Protein 3S8K (pdb70)

Secondary structure (DSSP, 8-state):
-PPBPB-TTSPBPBTTS-EEEEESS-GGG--EEEEE--SSS---S-EEEEETTS-B--EEEEESS--TT-B-BTT--EEEEESS--SSSS-SB-EEEEETTEEEEEEES----SSSSGGGGGG-BEEEE-SSTT-EEEEE--SS---SSS--EEEEEEE-TT--EEEEEESS---EEEEES--/-PPBPB-TTSPBPBTTS-EEEEESS-GGG--EEEEE--SSS---S-EEEEETTS-B--EEEEESS--TT-B-BTT--EEEEE-S--SSSS-SB-EEEEETTEEEEEEES----S--SGGGGGG-BEEEE-SSTT-EEEEE--SS---SSS--EEEEEEE-TT--EEEEEESS---EEEEE--

Organism: Carica papaya (NCBI:txid3649)

Sequence (365 aa):
APKPIVDIDGKPVLYGVVDYFVVSAIWGAGGGGLTVYGPGNKKKCPLSVVQDPFDNGEPIIFSAIIKNVKDNIVRESSVDLNVKFNITINCNETTAWKVDRFPGVIGWTVTLGGEKGYHGFEESTHSMFKIKKAGLPFSYKFHFCPSYPRTRLIPCNNVDIFFDKYRIIRRLILTNDAKEFVFIKTNRAPKPIVDIDGKPVLYGVDYFVVSAIWGAGGGGLTVYGPGNKKKCPLSVVQDPFDNGEPIIFSAIKNVKDNIVRESVDLNVVKFNITINCNETTAWKVDRFPGVIGWTVTLGGEKGYHGFESTHSMFKIKKAGLPFSSYKFHFCPSYPRTRLIPCNNVDIFFDKYRIRRLILTNDAKEFVFIKTN

Nearest PDB structures (foldseek):
  3s8j-assembly2_B  TM=9.977E-01  e=1.171E-31  Carica papaya
  5yh4-assembly1_A  TM=8.892E-01  e=1.099E-14  Vitis vinifera
  3zc8-assembly1_A  TM=8.535E-01  e=1.040E-13  Murraya koenigii
  6s2z-assembly1_A  TM=8.454E-01  e=5.884E-12  Brassica oleracea var. botrytis
  5xoz-assembly1_A  TM=8.025E-01  e=1.898E-10  Cicer arietinum

Solvent-accessible surface area: 16876 Å² total; per-residue (Å²): 112,69,75,43,0,34,4,15,75,34,90,50,0,57,14,52,40,37,2,45,0,14,10,6,63,145,58,91,23,11,10,0,0,23,25,114,6,20,24,94,112,36,162,57,55,14,0,0,7,5,29,57,178,76,62,17,67,28,0,20,0,18,36,31,138,144,45,200,72,61,31,0,65,42,48,55,8,0,4,2,65,2,72,39,137,36,140,17,165,49,74,23,8,1,40,1,46,138,9,74,87,17,161,27,30,0,0,6,1,21,3,69,124,24,84,164,41,102,106,1,0,17,2,0,0,15,0,60,66,8,14,16,18,31,0,4,45,1,32,0,40,16,86,56,88,52,73,131,111,2,78,51,52,21,0,28,33,79,76,13,180,106,160,36,30,1,0,24,17,42,80,100,28,20,43,1,7,0,26,68,37,124,175,129,66,98,47,0,38,5,28,97,33,132,55,0,55,14,57,31,38,1,43,0,15,10,6,63,149,56,92,23,10,10,0,0,24,26,113,6,18,29,85,107,49,164,49,61,15,0,0,8,6,26,57,178,77,63,16,65,24,0,20,0,20,33,34,152,143,48,196,73,61,30,0,56,35,50,53,7,0,4,2,66,2,74,44,132,29,147,18,164,49,75,24,8,1,53,2,47,140,8,74,77,12,171,25,32,0,0,8,1,22,3,62,117,23,77,123,24,116,124,0,0,24,2,0,0,22,0,60,66,9,14,16,17,30,0,6,44,2,31,0,37,14,90,48,84,55,64,98,110,1,77,52,48,20,0,27,36,85,76,10,146,95,162,39,32,0,0,22,16,44,120,95,28,19,42,0,5,0,48,92,59,88

InterPro domains:
  IPR002160 Proteinase inhibitor I3, Kunitz legume [PF00197] (6-181)
  IPR002160 Proteinase inhibitor I3, Kunitz legume [PR00291] (5-34)
  IPR002160 Proteinase inhibitor I3, Kunitz legume [PR00291] (45-65)
  IPR002160 Proteinase inhibitor I3, Kunitz legume [PS00283] (6-22)
  IPR002160 Proteinase inhibitor I3, Kunitz legume [PTHR33107] (2-181)
  IPR002160 Proteinase inhibitor I3, Kunitz legume [SM00452] (5-183)
  IPR011065 Kunitz inhibitor STI-like superfamily [SSF50386] (3-183)

Structure (mmCIF, N/CA/C/O backbone):
data_3S8K
#
_entry.id   3S8K
#
_cell.length_a   44.262
_cell.length_b   81.992
_cell.length_c   140.891
_cell.angle_alpha   90.00
_cell.angle_beta   90.00
_cell.angle_gamma   90.00
#
_symmetry.space_group_name_H-M   'P 21 21 21'
#
loop_
_entity.id
_entity.type
_entity.pdbx_description
1 polymer 'Latex serine proteinase inhibitor'
2 branched alpha-L-fucopyranose-(1-3)-[2-acetamido-2-deoxy-beta-D-glucopyranose-(1-4)]2-acetamido-2-deoxy-beta-D-glucopyranose
3 non-polymer 'COBALT (II) ION'
4 non-polymer 'AMMONIUM ION'
5 non-polymer GLYCEROL
6 non-polymer 'SULFATE ION'
7 water water
#
loop_
_atom_site.group_PDB
_atom_site.id
_atom_site.type_symbol
_atom_site.label_atom_id
_atom_site.label_alt_id
_atom_site.label_comp_id
_atom_site.label_asym_id
_atom_site.label_entity_id
_atom_site.label_seq_id
_atom_site.pdbx_PDB_ins_code
_atom_site.Cartn_x
_atom_site.Cartn_y
_atom_site.Cartn_z
_atom_site.occupancy
_atom_site.B_iso_or_equiv
_atom_site.auth_seq_id
_atom_site.auth_comp_id
_atom_site.auth_asym_id
_atom_site.auth_atom_id
_atom_site.pdbx_PDB_model_num
ATOM 1 N N . ALA A 1 2 ? 39.786 35.425 12.270 1.00 52.04 2 ALA A N 1
ATOM 2 C CA . ALA A 1 2 ? 38.372 35.768 12.347 1.00 53.19 2 ALA A CA 1
ATOM 3 C C . ALA A 1 2 ? 38.107 36.517 13.647 1.00 47.96 2 ALA A C 1
ATOM 4 O O . ALA A 1 2 ? 38.873 36.409 14.602 1.00 42.89 2 ALA A O 1
ATOM 5 N N . PRO A 1 3 ? 37.035 37.313 13.676 1.00 50.23 3 PRO A N 1
ATOM 6 C CA . PRO A 1 3 ? 36.699 37.941 14.959 1.00 39.92 3 PRO A CA 1
ATOM 7 C C . PRO A 1 3 ? 36.402 36.870 16.006 1.00 35.98 3 PRO A C 1
ATOM 8 O O . PRO A 1 3 ? 36.070 35.738 15.648 1.00 36.63 3 PRO A O 1
ATOM 12 N N . LYS A 1 4 ? 36.521 37.221 17.279 1.00 33.94 4 LYS A N 1
ATOM 13 C CA . LYS A 1 4 ? 36.308 36.270 18.364 1.00 35.40 4 LYS A CA 1
ATOM 14 C C . LYS A 1 4 ? 34.822 36.041 18.555 1.00 29.33 4 LYS A C 1
ATOM 15 O O . LYS A 1 4 ? 34.033 36.956 18.365 1.00 29.07 4 LYS A O 1
ATOM 18 N N . PRO A 1 5 ? 34.439 34.824 18.952 1.00 30.80 5 PRO A N 1
ATOM 19 C CA . PRO A 1 5 ? 33.053 34.629 19.372 1.00 28.58 5 PRO A CA 1
ATOM 20 C C . PRO A 1 5 ? 32.675 35.517 20.555 1.00 25.67 5 PRO A C 1
ATOM 21 O O . PRO A 1 5 ? 33.495 35.781 21.465 1.00 26.60 5 PRO A O 1
ATOM 25 N N . ILE A 1 6 ? 31.428 35.976 20.536 1.00 24.48 6 ILE A N 1
ATOM 26 C CA . ILE A 1 6 ? 30.784 36.481 21.740 1.00 24.72 6 ILE A CA 1
ATOM 27 C C . ILE A 1 6 ? 30.554 35.258 22.624 1.00 26.21 6 ILE A C 1
ATOM 28 O O . ILE A 1 6 ? 30.139 34.210 22.116 1.00 27.49 6 ILE A O 1
ATOM 33 N N . VAL A 1 7 ? 30.852 35.358 23.918 1.00 24.43 7 VAL A N 1
ATOM 34 C CA . VAL A 1 7 ? 30.523 34.256 24.820 1.00 23.66 7 VAL A CA 1
ATOM 35 C C . VAL A 1 7 ? 29.464 34.642 25.828 1.00 24.42 7 VAL A C 1
ATOM 36 O O . VAL A 1 7 ? 29.302 35.822 26.170 1.00 25.16 7 VAL A O 1
ATOM 40 N N . ASP A 1 8 ? 28.742 33.638 26.307 1.00 23.14 8 ASP A N 1
ATOM 41 C CA . ASP A 1 8 ? 27.738 33.870 27.328 1.00 23.07 8 ASP A CA 1
ATOM 42 C C . ASP A 1 8 ? 28.389 33.821 28.718 1.00 24.52 8 ASP A C 1
ATOM 43 O O . ASP A 1 8 ? 29.627 33.753 28.840 1.00 25.88 8 ASP A O 1
ATOM 48 N N . ILE A 1 9 ? 27.567 33.889 29.747 1.00 24.23 9 ILE A N 1
ATOM 49 C CA . ILE A 1 9 ? 28.069 34.081 31.100 1.00 23.07 9 ILE A CA 1
ATOM 50 C C . ILE A 1 9 ? 28.821 32.831 31.566 1.00 28.47 9 ILE A C 1
ATOM 51 O O . ILE A 1 9 ? 29.675 32.908 32.450 1.00 30.05 9 ILE A O 1
ATOM 56 N N . ASP A 1 10 ? 28.514 31.691 30.958 1.00 25.46 10 ASP A N 1
ATOM 57 C CA . ASP A 1 10 ? 29.253 30.439 31.195 1.00 34.33 10 ASP A CA 1
ATOM 58 C C . ASP A 1 10 ? 30.460 30.216 30.273 1.00 32.36 10 ASP A C 1
ATOM 59 O O . ASP A 1 10 ? 31.068 29.149 30.302 1.00 34.29 10 ASP A O 1
ATOM 64 N N . GLY A 1 11 ? 30.811 31.212 29.467 1.00 26.25 11 GLY A N 1
ATOM 65 C CA . GLY A 1 11 ? 31.971 31.130 28.586 1.00 27.68 11 GLY A CA 1
ATOM 66 C C . GLY A 1 11 ? 31.798 30.324 27.307 1.00 28.90 11 GLY A C 1
ATOM 67 O O . GLY A 1 11 ? 32.783 30.077 26.596 1.00 31.28 11 GLY A O 1
ATOM 68 N N . LYS A 1 12 ? 30.557 29.946 26.988 1.00 27.74 12 LYS A N 1
ATOM 69 C CA . LYS A 1 12 ? 30.244 29.255 25.731 1.00 28.54 12 LYS A CA 1
ATOM 70 C C . LYS A 1 12 ? 29.866 30.255 24.640 1.00 29.34 12 LYS A C 1
ATOM 71 O O . LYS A 1 12 ? 29.222 31.257 24.927 1.00 26.66 12 LYS A O 1
ATOM 75 N N . PRO A 1 13 ? 30.266 29.984 23.382 1.00 29.04 13 PRO A N 1
ATOM 76 C CA . PRO A 1 13 ? 29.900 30.887 22.275 1.00 26.60 13 PRO A CA 1
ATOM 77 C C . PRO A 1 13 ? 28.398 31.124 22.238 1.00 26.40 13 PRO A C 1
ATOM 78 O O . PRO A 1 13 ? 27.608 30.200 22.426 1.00 26.30 13 PRO A O 1
ATOM 82 N N . VAL A 1 14 ? 28.028 32.376 22.003 1.00 26.78 14 VAL A N 1
ATOM 83 C CA . VAL A 1 14 ? 26.642 32.768 21.789 1.00 25.07 14 VAL A CA 1
ATOM 84 C C . VAL A 1 14 ? 26.238 32.341 20.361 1.00 23.33 14 VAL A C 1
ATOM 85 O O . VAL A 1 14 ? 27.015 32.471 19.411 1.00 24.98 14 VAL A O 1
ATOM 89 N N . LEU A 1 15 ? 25.044 31.786 20.225 1.00 24.64 15 LEU A N 1
ATOM 90 C CA . LEU A 1 15 ? 24.618 31.226 18.940 1.00 27.44 15 LEU A CA 1
ATOM 91 C C . LEU A 1 15 ? 23.421 31.986 18.413 1.00 26.81 15 LEU A C 1
ATOM 92 O O . LEU A 1 15 ? 22.608 32.472 19.196 1.00 26.01 15 LEU A O 1
ATOM 97 N N . TYR A 1 16 ? 23.303 32.057 17.093 1.00 27.67 16 TYR A N 1
ATOM 98 C CA . TYR A 1 16 ? 22.117 32.622 16.457 1.00 24.73 16 TYR A CA 1
ATOM 99 C C . TYR A 1 16 ? 20.936 31.670 16.639 1.00 26.42 16 TYR A C 1
ATOM 100 O O . TYR A 1 16 ? 21.122 30.459 16.735 1.00 28.12 16 TYR A O 1
ATOM 109 N N . GLY A 1 17 ? 19.717 32.204 16.659 1.00 24.03 17 GLY A N 1
ATOM 110 C CA . GLY A 1 17 ? 18.529 31.371 16.753 1.00 27.33 17 GLY A CA 1
ATOM 111 C C . GLY A 1 17 ? 18.286 30.663 18.081 1.00 30.76 17 GLY A C 1
ATOM 112 O O . GLY A 1 17 ? 17.512 29.709 18.129 1.00 30.18 17 GLY A O 1
ATOM 113 N N . VAL A 1 18 ? 18.922 31.134 19.159 1.00 27.60 18 VAL A N 1
ATOM 114 C CA A VAL A 1 18 ? 18.642 30.574 20.472 0.05 26.94 18 VAL A CA 1
ATOM 115 C CA B VAL A 1 18 ? 18.810 30.564 20.501 0.95 26.72 18 VAL A CA 1
ATOM 116 C C . VAL A 1 18 ? 18.402 31.686 21.474 1.00 26.49 18 VAL A C 1
ATOM 117 O O . VAL A 1 18 ? 18.918 32.802 21.352 1.00 24.70 18 VAL A O 1
ATOM 124 N N . ASP A 1 19 ? 17.539 31.390 22.439 1.00 25.00 19 ASP A N 1
ATOM 125 C CA . ASP A 1 19 ? 17.079 32.401 23.374 1.00 24.48 19 ASP A CA 1
ATOM 126 C C . ASP A 1 19 ? 18.135 32.732 24.416 1.00 26.59 19 ASP A C 1
ATOM 127 O O . ASP A 1 19 ? 18.697 31.826 25.037 1.00 25.72 19 ASP A O 1
ATOM 132 N N . TYR A 1 20 ? 18.379 34.027 24.608 1.00 22.23 20 TYR A N 1
ATOM 133 C CA . TYR A 1 20 ? 19.214 34.525 25.711 1.00 21.83 20 TYR A CA 1
ATOM 134 C C . TYR A 1 20 ? 18.493 35.630 26.436 1.00 24.81 20 TYR A C 1
ATOM 135 O O . TYR A 1 20 ? 17.768 36.409 25.819 1.00 23.22 20 TYR A O 1
ATOM 144 N N . PHE A 1 21 ? 18.739 35.737 27.733 1.00 23.13 21 PHE A N 1
ATOM 145 C CA . PHE A 1 21 ? 18.435 36.962 28.447 1.00 21.98 21 PHE A CA 1
ATOM 146 C C . PHE A 1 21 ? 19.642 37.874 28.268 1.00 25.23 21 PHE A C 1
ATOM 147 O O . PHE A 1 21 ? 20.780 37.412 28.211 1.00 23.86 21 PHE A O 1
ATOM 155 N N . VAL A 1 22 ? 19.389 39.170 28.175 1.00 23.61 22 VAL A N 1
ATOM 156 C CA . VAL A 1 22 ? 20.462 40.141 28.008 1.00 20.91 22 VAL A CA 1
ATOM 157 C C . VAL A 1 22 ? 20.395 41.009 29.240 1.00 24.71 22 VAL A C 1
ATOM 158 O O . VAL A 1 22 ? 19.427 41.753 29.429 1.00 21.34 22 VAL A O 1
ATOM 162 N N . VAL A 1 23 ? 21.402 40.880 30.110 1.00 21.80 23 VAL A N 1
ATOM 163 C CA . VAL A 1 23 ? 21.248 41.331 31.473 1.00 23.45 23 VAL A CA 1
ATOM 164 C C . VAL A 1 23 ? 22.380 42.2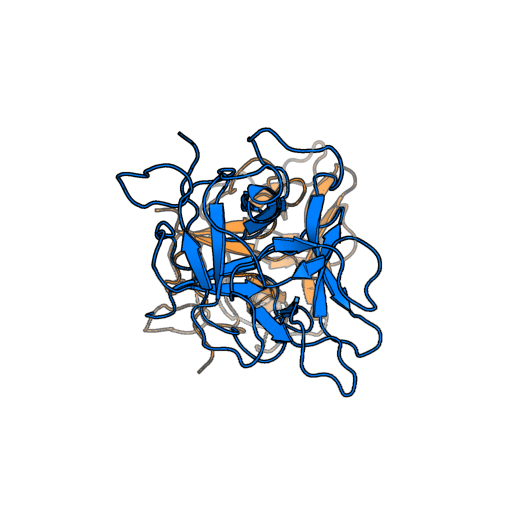59 31.864 1.00 19.86 23 VAL A C 1
ATOM 165 O O . VAL A 1 23 ? 23.513 42.027 31.488 1.00 20.14 23 VAL A O 1
ATOM 169 N N . SER A 1 24 ? 22.062 43.317 32.592 1.00 19.69 24 SER A N 1
ATOM 170 C CA . SER A 1 24 ? 23.101 44.234 33.058 1.00 21.85 24 SER A CA 1
ATOM 171 C C . SER A 1 24 ? 24.246 43.512 33.768 1.00 20.81 24 SER A C 1
ATOM 172 O O . SER A 1 24 ? 24.009 42.663 34.626 1.00 22.44 24 SER A O 1
ATOM 175 N N . ALA A 1 25 ? 25.477 43.858 33.403 1.00 22.08 25 ALA A N 1
ATOM 176 C CA . ALA A 1 25 ? 26.666 43.317 34.093 1.00 20.86 25 ALA A CA 1
ATOM 177 C C . ALA A 1 25 ? 26.792 43.861 35.506 1.00 26.29 25 ALA A C 1
ATOM 178 O O . ALA A 1 25 ? 27.395 43.226 36.361 1.00 25.93 25 ALA A O 1
ATOM 180 N N . ILE A 1 26 ? 26.274 45.063 35.720 1.00 24.19 26 ILE A N 1
ATOM 181 C CA . ILE A 1 26 ? 26.322 45.729 37.017 1.00 23.57 26 ILE A CA 1
ATOM 182 C C . ILE A 1 26 ? 25.040 45.488 37.823 1.00 27.16 26 ILE A C 1
ATOM 183 O O . ILE A 1 26 ? 23.927 45.625 37.295 1.00 25.14 26 ILE A O 1
ATOM 188 N N . TRP A 1 27 ? 25.190 45.107 39.098 1.00 28.24 27 TRP A N 1
ATOM 189 C CA . TRP A 1 27 ? 24.043 44.764 39.962 1.00 29.01 27 TRP A CA 1
ATOM 190 C C . TRP A 1 27 ? 23.445 46.009 40.623 1.00 28.52 27 TRP A C 1
ATOM 191 O O . TRP A 1 27 ? 23.811 47.134 40.286 1.00 31.49 27 TRP A O 1
ATOM 202 N N . GLY A 1 28 ? 22.516 45.811 41.553 1.00 29.38 28 GLY A N 1
ATOM 203 C CA . GLY A 1 28 ? 21.953 46.936 42.277 1.00 32.00 28 GLY A CA 1
ATOM 204 C C . GLY A 1 28 ? 21.075 47.835 41.421 1.00 30.89 28 GLY A C 1
ATOM 205 O O . GLY A 1 28 ? 20.268 47.347 40.626 1.00 26.35 28 GLY A O 1
ATOM 206 N N . ALA A 1 29 ? 21.223 49.150 41.582 1.00 29.78 29 ALA A N 1
ATOM 207 C CA . ALA A 1 29 ? 20.352 50.097 40.882 1.00 30.95 29 ALA A CA 1
ATOM 208 C C . ALA A 1 29 ? 20.451 49.887 39.385 1.00 31.02 29 ALA A C 1
ATOM 209 O O . ALA A 1 29 ? 19.480 50.070 38.682 1.00 33.04 29 ALA A O 1
ATOM 211 N N . GLY A 1 30 ? 21.631 49.508 38.911 1.00 27.14 30 GLY A N 1
ATOM 212 C CA . GLY A 1 30 ? 21.855 49.303 37.490 1.00 29.11 30 GLY A CA 1
ATOM 213 C C . GLY A 1 30 ? 21.437 47.940 36.953 1.00 27.20 30 GLY A C 1
ATOM 214 O O . GLY A 1 30 ? 21.548 47.699 35.755 1.00 24.95 30 GLY A O 1
ATOM 215 N N . GLY A 1 31 ? 20.962 47.051 37.824 1.00 26.76 31 GLY A N 1
ATOM 216 C CA . GLY A 1 31 ? 20.713 45.672 37.438 1.00 25.48 31 GLY A CA 1
ATOM 217 C C . GLY A 1 31 ? 19.423 45.501 36.656 1.00 26.25 31 GLY A C 1
ATOM 218 O O . GLY A 1 31 ? 18.550 46.372 36.668 1.00 24.53 31 GLY A O 1
ATOM 219 N N . GLY A 1 32 ? 19.309 44.362 35.978 1.00 21.54 32 GLY A N 1
ATOM 220 C CA . GLY A 1 32 ? 18.091 44.002 35.275 1.00 22.25 32 GLY A CA 1
ATOM 221 C C . GLY A 1 32 ? 18.352 43.666 33.802 1.00 24.36 32 GLY A C 1
ATOM 222 O O . GLY A 1 32 ? 19.313 44.172 33.199 1.00 21.38 32 GLY A O 1
ATOM 223 N N . GLY A 1 33 ? 17.484 42.827 33.225 1.00 21.07 33 GLY A N 1
ATOM 224 C CA . GLY A 1 33 ? 17.528 42.482 31.804 1.00 20.55 33 GLY A CA 1
ATOM 225 C C . GLY A 1 33 ? 16.588 43.349 30.981 1.00 21.00 33 GLY A C 1
ATOM 226 O O . GLY A 1 33 ? 16.142 44.408 31.457 1.00 21.54 33 GLY A O 1
ATOM 227 N N . LEU A 1 34 ? 16.256 42.898 29.771 1.00 19.31 34 LEU A N 1
ATOM 228 C CA . LEU A 1 34 ? 15.571 43.758 28.796 1.00 18.97 34 LEU A CA 1
ATOM 229 C C . 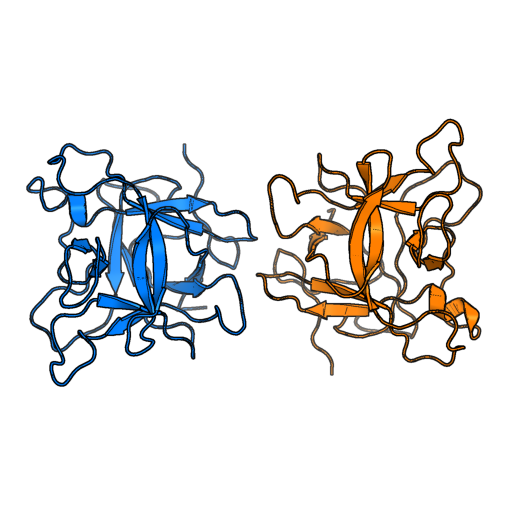LEU A 1 34 ? 14.176 43.278 28.493 1.00 23.24 34 LEU A C 1
ATOM 230 O O . LEU A 1 34 ? 13.891 42.071 28.467 1.00 22.19 34 LEU A O 1
ATOM 235 N N . THR A 1 35 ? 13.300 44.238 28.261 1.00 20.75 35 THR A N 1
ATOM 236 C CA . THR A 1 35 ? 11.947 43.923 27.842 1.00 19.35 35 THR A CA 1
ATOM 237 C C . THR A 1 35 ? 11.417 45.075 26.999 1.00 20.73 35 THR A C 1
ATOM 238 O O . THR A 1 35 ? 12.209 45.809 26.418 1.00 21.76 35 THR A O 1
ATOM 242 N N . VAL A 1 36 ? 10.097 45.249 26.941 1.00 22.47 36 VAL A N 1
ATOM 243 C CA . VAL A 1 36 ? 9.500 46.241 26.053 1.00 20.77 36 VAL A CA 1
ATOM 244 C C . VAL A 1 36 ? 8.458 47.060 26.821 1.00 22.61 36 VAL A C 1
ATOM 245 O O . VAL A 1 36 ? 7.879 46.585 27.803 1.00 25.08 36 VAL A O 1
ATOM 249 N N . TYR A 1 37 ? 8.220 48.290 26.388 1.00 23.71 37 TYR A N 1
ATOM 250 C CA . TYR A 1 37 ? 7.193 49.102 27.038 1.00 24.28 37 TYR A CA 1
ATOM 251 C C . TYR A 1 37 ? 6.814 50.230 26.128 1.00 26.29 37 TYR A C 1
ATOM 252 O O . TYR A 1 37 ? 7.602 50.653 25.288 1.00 24.24 37 TYR A O 1
ATOM 261 N N . GLY A 1 38 ? 5.607 50.736 26.316 1.00 24.14 38 GLY A N 1
ATOM 262 C CA . GLY A 1 38 ? 5.069 51.759 25.447 1.00 21.31 38 GLY A CA 1
ATOM 263 C C . GLY A 1 38 ? 5.544 53.123 25.905 1.00 25.10 38 GLY A C 1
ATOM 264 O O . GLY A 1 38 ? 6.415 53.213 26.747 1.00 25.29 38 GLY A O 1
ATOM 265 N N . PRO A 1 39 ? 4.973 54.191 25.341 1.00 28.10 39 PRO A N 1
ATOM 266 C CA . PRO A 1 39 ? 5.513 55.530 25.594 1.00 34.20 39 PRO A CA 1
ATOM 267 C C . PRO A 1 39 ? 5.339 56.000 27.041 1.00 39.36 39 PRO A C 1
ATOM 268 O O . PRO A 1 39 ? 5.899 57.036 27.393 1.00 42.13 39 PRO A O 1
ATOM 272 N N . GLY A 1 40 ? 4.592 55.262 27.861 1.00 36.94 40 GLY A N 1
ATOM 273 C CA . GLY A 1 40 ? 4.564 55.521 29.297 1.00 40.26 40 GLY A CA 1
ATOM 274 C C . GLY A 1 40 ? 3.293 56.175 29.823 1.00 45.49 40 GLY A C 1
ATOM 275 O O . GLY A 1 40 ? 3.046 56.187 31.030 1.00 46.24 40 GLY A O 1
ATOM 276 N N . ASN A 1 41 ? 2.492 56.719 28.911 1.00 49.05 41 ASN A N 1
ATOM 277 C CA . ASN A 1 41 ? 1.235 57.390 29.256 1.00 53.84 41 ASN A CA 1
ATOM 278 C C . ASN A 1 41 ? 0.149 56.376 28.866 1.00 52.80 41 ASN A C 1
ATOM 279 O O . ASN A 1 41 ? 0.419 55.181 28.761 1.00 49.60 41 ASN A O 1
ATOM 284 N N . LYS A 1 42 ? -1.080 56.846 28.652 1.00 57.28 42 LYS A N 1
ATOM 285 C CA . LYS A 1 42 ? -2.251 55.975 28.513 1.00 55.18 42 LYS A CA 1
ATOM 286 C C . LYS A 1 42 ? -2.131 55.019 27.313 1.00 56.64 42 LYS A C 1
ATOM 287 O O . LYS A 1 42 ? -2.783 53.978 27.279 1.00 54.47 42 LYS A O 1
ATOM 289 N N . LYS A 1 43 ? -1.307 55.375 26.331 1.00 48.20 43 LYS A N 1
ATOM 290 C CA . LYS A 1 43 ? -1.130 54.539 25.140 1.00 45.34 43 LYS A CA 1
ATOM 291 C C . LYS A 1 43 ? -0.229 53.332 25.419 1.00 37.35 43 LYS A C 1
ATOM 292 O O . LYS A 1 43 ? 0.816 53.471 26.046 1.00 33.44 43 LYS A O 1
ATOM 293 N N . LYS A 1 44 ? -0.639 52.159 24.940 1.00 35.15 44 LYS A N 1
ATOM 294 C CA . LYS A 1 44 ? 0.137 50.937 25.126 1.00 40.04 44 LYS A CA 1
ATOM 295 C C . LYS A 1 44 ? 1.182 50.799 24.015 1.00 36.30 44 LYS A C 1
ATOM 296 O O . LYS A 1 44 ? 2.152 50.071 24.183 1.00 37.32 44 LYS A O 1
ATOM 302 N N . CYS A 1 45 ? 0.983 51.527 22.915 1.00 29.38 45 CYS A N 1
ATOM 303 C CA . CYS A 1 45 ? 1.764 51.359 21.665 1.00 28.02 45 CYS A CA 1
ATOM 304 C C . CYS A 1 45 ? 2.239 52.709 21.146 1.00 31.20 45 CYS A C 1
ATOM 305 O O . CYS A 1 45 ? 1.619 53.732 21.428 1.00 37.09 45 CYS A O 1
ATOM 308 N N . PRO A 1 46 ? 3.348 52.730 20.393 1.00 30.05 46 PRO A N 1
ATOM 309 C CA . PRO A 1 46 ? 4.204 51.600 20.009 1.00 27.85 46 PRO A CA 1
ATOM 310 C C . PRO A 1 46 ? 5.241 51.319 21.107 1.00 27.10 46 PRO A C 1
ATOM 311 O O . PRO A 1 46 ? 5.238 52.012 22.118 1.00 26.95 46 PRO A O 1
ATOM 315 N N . LEU A 1 47 ? 6.115 50.340 20.896 1.00 22.78 47 LEU A N 1
ATOM 316 C CA . LEU A 1 47 ? 6.954 49.833 21.977 1.00 24.48 47 LEU A CA 1
ATOM 317 C C . LEU A 1 47 ? 8.415 50.196 21.762 1.00 24.97 47 LEU A C 1
ATOM 318 O O . LEU A 1 47 ? 8.895 50.244 20.618 1.00 23.32 47 LEU A O 1
ATOM 323 N N . SER A 1 48 ? 9.139 50.419 22.857 1.00 23.81 48 SER A N 1
ATOM 324 C CA . SER A 1 48 ? 10.581 50.529 22.746 1.00 23.32 48 SER A CA 1
ATOM 325 C C . SER A 1 48 ? 11.220 49.526 23.694 1.00 20.12 48 SER A C 1
ATOM 326 O O . SER A 1 48 ? 10.576 48.948 24.557 1.00 20.48 48 SER A O 1
ATOM 329 N N . VAL A 1 49 ? 12.519 49.315 23.511 1.00 20.35 49 VAL A N 1
ATOM 330 C CA . VAL A 1 49 ? 13.248 48.366 24.336 1.00 19.87 49 VAL A CA 1
ATOM 331 C C . VAL A 1 49 ? 13.648 49.038 25.656 1.00 20.96 49 VAL A C 1
ATOM 332 O O . VAL A 1 49 ? 14.243 50.103 25.655 1.00 24.72 49 VAL A O 1
ATOM 336 N N . VAL A 1 50 ? 13.318 48.415 26.785 1.00 17.53 50 VAL A N 1
ATOM 337 C CA . VAL A 1 50 ? 13.609 49.012 28.082 1.00 17.79 50 VAL A CA 1
ATOM 338 C C . VAL A 1 50 ? 14.258 47.995 29.013 1.00 19.59 50 VAL A C 1
ATOM 339 O O . VAL A 1 50 ? 14.199 46.797 28.755 1.00 20.98 50 VAL A O 1
ATOM 343 N N . GLN A 1 51 ? 14.925 48.480 30.053 1.00 17.63 51 GLN A N 1
ATOM 344 C CA . GLN A 1 51 ? 15.465 47.587 31.069 1.00 18.01 51 GLN A CA 1
ATOM 345 C C . GLN A 1 51 ? 14.429 47.365 32.164 1.00 21.89 51 GLN A C 1
ATOM 346 O O . GLN A 1 51 ? 13.882 48.324 32.731 1.00 21.56 51 GLN A O 1
ATOM 352 N N . ASP A 1 52 ? 14.188 46.097 32.483 1.00 20.12 52 ASP A N 1
ATOM 353 C CA . ASP A 1 52 ? 13.356 45.710 33.627 1.00 21.23 52 ASP A CA 1
ATOM 354 C C . ASP A 1 52 ? 14.274 45.618 34.845 1.00 22.07 52 ASP A C 1
ATOM 355 O O . ASP A 1 52 ? 15.171 44.784 34.870 1.00 21.26 52 ASP A O 1
ATOM 360 N N . PRO A 1 53 ? 14.073 46.491 35.859 1.00 20.20 53 PRO A N 1
ATOM 361 C CA . PRO A 1 53 ? 15.000 46.522 37.001 1.00 21.21 53 PRO A CA 1
ATOM 362 C C . PRO A 1 53 ? 14.846 45.331 37.942 1.00 20.62 53 PRO A C 1
ATOM 363 O O . PRO A 1 53 ? 15.656 45.180 38.861 1.00 23.26 53 PRO A O 1
ATOM 367 N N . PHE A 1 54 ? 13.825 44.509 37.723 1.00 20.71 54 PHE A N 1
ATOM 368 C CA . PHE A 1 54 ? 13.426 43.528 38.737 1.00 20.33 54 PHE A CA 1
ATOM 369 C C . PHE A 1 54 ? 13.829 42.095 38.447 1.00 23.29 54 PHE A C 1
ATOM 370 O O . PHE A 1 54 ? 13.713 41.228 39.331 1.00 23.98 54 PHE A O 1
ATOM 378 N N . ASP A 1 55 ? 14.270 41.827 37.226 1.00 22.50 55 ASP A N 1
ATOM 379 C CA . ASP A 1 55 ? 14.538 40.454 36.821 1.00 23.76 55 ASP A CA 1
ATOM 380 C C . ASP A 1 55 ? 15.355 40.437 35.538 1.00 21.57 55 ASP A C 1
ATOM 381 O O . ASP A 1 55 ? 15.705 41.491 35.010 1.00 22.48 55 ASP A O 1
ATOM 386 N N . ASN A 1 56 ? 15.617 39.243 35.025 1.00 22.02 56 ASN A N 1
ATOM 387 C CA . ASN A 1 56 ? 16.446 39.103 33.817 1.00 22.44 56 ASN A CA 1
ATOM 388 C C . ASN A 1 56 ? 15.735 39.470 32.500 1.00 24.02 56 ASN A C 1
ATOM 389 O O . ASN A 1 56 ? 16.322 39.343 31.427 1.00 22.14 56 ASN A O 1
ATOM 394 N N . GLY A 1 57 ? 14.476 39.884 32.579 1.00 20.23 57 GLY A N 1
ATOM 395 C CA . GLY A 1 57 ? 13.769 40.347 31.391 1.00 19.65 57 GLY A CA 1
ATOM 396 C C . GLY A 1 57 ? 13.207 39.222 30.532 1.00 24.23 57 GLY A C 1
ATOM 397 O O . GLY A 1 57 ? 12.858 38.145 31.039 1.00 25.13 57 GLY A O 1
ATOM 398 N N . GLU A 1 58 ? 13.125 39.489 29.231 1.00 20.83 58 GLU A N 1
ATOM 399 C CA . GLU A 1 58 ? 12.457 38.615 28.282 1.00 21.54 58 GLU A CA 1
ATOM 400 C C . GLU A 1 58 ? 13.492 37.992 27.345 1.00 23.32 58 GLU A C 1
ATOM 401 O O . GLU A 1 58 ? 14.553 38.567 27.114 1.00 23.51 58 GLU A O 1
ATOM 407 N N . PRO A 1 59 ? 13.181 36.821 26.779 1.00 23.69 59 PRO A N 1
ATOM 408 C CA . PRO A 1 59 ? 14.156 36.163 25.895 1.00 23.87 59 PRO A CA 1
ATOM 409 C C . PRO A 1 59 ? 14.392 36.902 24.575 1.00 23.90 59 PRO A C 1
ATOM 410 O O . PRO A 1 59 ? 13.445 37.424 23.961 1.00 22.58 59 PRO A O 1
ATOM 414 N N . ILE A 1 60 ? 15.649 36.885 24.130 1.00 20.89 60 ILE A N 1
ATOM 415 C CA . ILE A 1 60 ? 16.092 37.580 22.926 1.00 22.44 60 ILE A CA 1
ATOM 416 C C . ILE A 1 60 ? 16.803 36.589 22.003 1.00 23.54 60 ILE A C 1
ATOM 417 O O . ILE A 1 60 ? 17.531 35.708 22.472 1.00 23.35 60 ILE A O 1
ATOM 422 N N . ILE A 1 61 ? 16.549 36.718 20.703 1.00 20.83 61 ILE A N 1
ATOM 423 C CA . ILE A 1 61 ? 17.189 35.882 19.686 1.00 20.83 61 ILE A CA 1
ATOM 424 C C . ILE A 1 61 ? 17.954 36.751 18.704 1.00 24.60 61 ILE A C 1
ATOM 425 O O . ILE A 1 61 ? 17.445 37.765 18.241 1.00 21.62 61 ILE A O 1
ATOM 430 N N . PHE A 1 62 ? 19.183 36.355 18.395 1.00 24.05 62 PHE A N 1
ATOM 431 C CA . PHE A 1 62 ? 19.981 37.023 17.363 1.00 21.25 62 PHE A CA 1
ATOM 432 C C . PHE A 1 62 ? 19.842 36.249 16.084 1.00 22.42 62 PHE A C 1
ATOM 433 O O . PHE A 1 62 ? 19.784 35.022 16.104 1.00 24.57 62 PHE A O 1
ATOM 441 N N . SER A 1 63 ? 19.750 36.985 14.987 1.00 22.20 63 SER A N 1
ATOM 442 C CA . SER A 1 63 ? 19.674 36.385 13.647 1.00 21.40 63 SER A CA 1
ATOM 443 C C . SER A 1 63 ? 20.778 36.920 12.763 1.00 24.78 63 SER A C 1
ATOM 444 O O . SER A 1 63 ? 21.063 38.114 12.767 1.00 23.13 63 SER A O 1
ATOM 447 N N . ALA A 1 64 ? 21.402 36.035 11.988 1.00 23.02 64 ALA A N 1
ATOM 448 C CA . ALA A 1 64 ? 22.511 36.412 11.124 1.00 25.17 64 ALA A CA 1
ATOM 449 C C . ALA A 1 64 ? 22.054 37.130 9.841 1.00 25.12 64 ALA A C 1
ATOM 450 O O . ALA A 1 64 ? 20.976 36.872 9.325 1.00 28.56 64 ALA A O 1
ATOM 452 N N . ILE A 1 65 ? 22.891 38.032 9.349 1.00 22.89 65 ILE A N 1
ATOM 453 C CA A ILE A 1 65 ? 22.572 38.709 8.101 0.51 24.40 65 ILE A CA 1
ATOM 454 C CA B ILE A 1 65 ? 22.659 38.757 8.098 0.49 24.42 65 ILE A CA 1
ATOM 455 C C . ILE A 1 65 ? 23.147 37.904 6.927 1.00 27.87 65 ILE A C 1
ATOM 456 O O . ILE A 1 65 ? 22.426 37.646 5.961 1.00 27.93 65 ILE A O 1
ATOM 465 N N . LYS A 1 66 ? 24.398 37.474 7.029 1.00 25.82 66 LYS A N 1
ATOM 466 C CA . LYS A 1 66 ? 24.965 36.547 6.048 1.00 29.62 66 LYS A CA 1
ATOM 467 C C . LYS A 1 66 ? 24.812 35.112 6.553 1.00 34.33 66 LYS A C 1
ATOM 468 O O . LYS A 1 66 ? 24.477 34.887 7.699 1.00 30.09 66 LYS A O 1
ATOM 474 N N . ASN A 1 67 ? 25.068 34.125 5.702 1.00 33.24 67 ASN A N 1
ATOM 475 C CA . ASN A 1 67 ? 25.044 32.742 6.154 1.00 32.81 67 ASN A CA 1
ATOM 476 C C . ASN A 1 67 ? 26.257 32.514 7.048 1.00 37.03 67 ASN A C 1
ATOM 477 O O . ASN A 1 67 ? 27.392 32.836 6.681 1.00 36.22 67 ASN A O 1
ATOM 482 N N . VAL A 1 68 ? 26.009 32.007 8.253 1.00 37.06 68 VAL A N 1
ATOM 483 C CA . VAL A 1 68 ? 27.076 31.753 9.205 1.00 32.85 68 VAL A CA 1
ATOM 484 C C . VAL A 1 68 ? 27.069 30.270 9.524 1.00 31.85 68 VAL A C 1
ATOM 485 O O . VAL A 1 68 ? 26.216 29.779 10.252 1.00 30.66 68 VAL A O 1
ATOM 489 N N . LYS A 1 69 ? 28.018 29.550 8.936 1.00 38.71 69 LYS A N 1
ATOM 490 C CA . LYS A 1 69 ? 27.946 28.102 8.911 1.00 37.56 69 LYS A CA 1
ATOM 491 C C . LYS A 1 69 ? 28.015 27.464 10.290 1.00 35.10 69 LYS A C 1
ATOM 492 O O . LYS A 1 69 ? 27.307 26.500 10.555 1.00 37.72 69 LYS A O 1
ATOM 498 N N . ASP A 1 70 ? 28.866 27.992 11.166 1.00 35.01 70 ASP A N 1
ATOM 499 C CA . ASP A 1 70 ? 29.009 27.438 12.517 1.00 34.66 70 ASP A CA 1
ATOM 500 C C . ASP A 1 70 ? 27.998 28.046 13.518 1.00 34.07 70 ASP A C 1
ATOM 501 O O . ASP A 1 70 ? 27.993 27.700 14.707 1.00 32.89 70 ASP A O 1
ATOM 506 N N . ASN A 1 71 ? 27.147 28.941 13.021 1.00 30.31 71 ASN A N 1
ATOM 507 C CA . ASN A 1 71 ? 26.060 29.535 13.810 1.00 28.69 71 ASN A CA 1
ATOM 508 C C . ASN A 1 71 ? 26.544 30.354 15.012 1.00 28.10 71 ASN A C 1
ATOM 509 O O . ASN A 1 71 ? 25.758 30.609 15.938 1.00 27.81 71 ASN A O 1
ATOM 514 N N . ILE A 1 72 ? 27.808 30.759 14.998 1.00 25.08 72 ILE A N 1
ATOM 515 C CA . ILE A 1 72 ? 28.369 31.475 16.140 1.00 28.53 72 ILE A CA 1
ATOM 516 C C . ILE A 1 72 ? 28.361 32.985 15.934 1.00 26.99 72 ILE A C 1
ATOM 517 O O . ILE A 1 72 ? 28.793 33.487 14.899 1.00 26.33 72 ILE A O 1
ATOM 522 N N . VAL A 1 73 ? 27.867 33.699 16.946 1.00 25.43 73 VAL A N 1
ATOM 523 C CA . VAL A 1 73 ? 27.836 35.154 16.935 1.00 24.74 73 VAL A CA 1
ATOM 524 C C . VAL A 1 73 ? 29.209 35.675 17.280 1.00 26.51 73 VAL A C 1
ATOM 525 O O . VAL A 1 73 ? 29.774 35.284 18.298 1.00 25.07 73 VAL A O 1
ATOM 529 N N . ARG A 1 74 ? 29.748 36.556 16.441 1.00 23.03 74 ARG A N 1
ATOM 530 C CA . ARG A 1 74 ? 31.108 37.045 16.643 1.00 27.82 74 ARG A CA 1
ATOM 531 C C . ARG A 1 74 ? 31.145 38.551 16.857 1.00 28.38 74 ARG A C 1
ATOM 532 O O . ARG A 1 74 ? 30.190 39.279 16.529 1.00 25.46 74 ARG A O 1
ATOM 540 N N . GLU A 1 75 ? 32.242 38.999 17.447 1.00 27.36 75 GLU A N 1
ATOM 541 C CA . GLU A 1 75 ? 32.445 40.404 17.751 1.00 25.45 75 GLU A CA 1
ATOM 542 C C . GLU A 1 75 ? 32.410 41.291 16.507 1.00 25.60 75 GLU A C 1
ATOM 543 O O . GLU A 1 75 ? 32.999 40.979 15.452 1.00 26.72 75 GLU A O 1
ATOM 549 N N . SER A 1 76 ? 31.688 42.397 16.637 1.00 24.88 76 SER A N 1
ATOM 550 C CA A SER A 1 76 ? 31.702 43.455 15.625 0.61 27.10 76 SER A CA 1
ATOM 551 C CA B SER A 1 76 ? 31.687 43.473 15.646 0.39 27.12 76 SER A CA 1
ATOM 552 C C . SER A 1 76 ? 31.147 43.061 14.264 1.00 26.70 76 SER A C 1
ATOM 553 O O . SER A 1 76 ? 31.601 43.569 13.224 1.00 31.08 76 SER A O 1
ATOM 558 N N . VAL A 1 77 ? 30.192 42.148 14.254 1.00 22.24 77 VAL A N 1
ATOM 559 C CA . VAL A 1 77 ? 29.533 41.716 13.033 1.00 24.52 77 VAL A CA 1
ATOM 560 C C . VAL A 1 77 ? 28.077 42.150 13.094 1.00 23.18 77 VAL A C 1
ATOM 561 O O . VAL A 1 77 ? 27.385 41.866 14.080 1.00 24.28 77 VAL A O 1
ATOM 565 N N . ASP A 1 78 ? 27.592 42.812 12.036 1.00 24.08 78 ASP A N 1
ATOM 566 C CA . ASP A 1 78 ? 26.195 43.271 12.049 1.00 21.50 78 ASP A CA 1
ATOM 567 C C . ASP A 1 78 ? 25.267 42.092 12.186 1.00 22.31 78 ASP A C 1
ATOM 568 O O . ASP A 1 78 ? 25.453 41.068 11.525 1.00 22.70 78 ASP A O 1
ATOM 573 N N . LEU A 1 79 ? 24.242 42.249 13.013 1.00 20.73 79 LEU A N 1
ATOM 574 C CA . LEU A 1 79 ? 23.280 41.188 13.191 1.00 21.93 79 LEU A CA 1
ATOM 575 C C . LEU A 1 79 ? 21.924 41.772 13.519 1.00 25.13 79 LEU A C 1
ATOM 576 O O . LEU A 1 79 ? 21.795 42.971 13.792 1.00 22.87 79 LEU A O 1
ATOM 581 N N . ASN A 1 80 ? 20.918 40.915 13.489 1.00 20.26 80 ASN A N 1
ATOM 582 C CA . ASN A 1 80 ? 19.561 41.321 13.830 1.00 21.11 80 ASN A CA 1
ATOM 583 C C . ASN A 1 80 ? 19.200 40.819 15.229 1.00 23.13 80 ASN A C 1
ATOM 584 O O . ASN A 1 80 ? 19.678 39.767 15.658 1.00 21.42 80 ASN A O 1
ATOM 589 N N . VAL A 1 81 ? 18.336 41.563 15.932 1.00 22.34 81 VAL A N 1
ATOM 590 C CA . VAL A 1 81 ? 17.962 41.243 17.310 1.00 21.49 81 VAL A CA 1
ATOM 591 C C . VAL A 1 81 ? 16.441 41.329 17.442 1.00 23.26 81 VAL A C 1
ATOM 592 O O . VAL A 1 81 ? 15.824 42.253 16.922 1.00 22.47 81 VAL A O 1
ATOM 596 N N . LYS A 1 82 ? 15.836 40.357 18.105 1.00 21.25 82 LYS A N 1
ATOM 597 C CA . LYS A 1 82 ? 14.408 40.438 18.390 1.00 22.78 82 LYS A CA 1
ATOM 598 C C . LYS A 1 82 ? 14.089 39.816 19.739 1.00 24.40 82 LYS A C 1
ATOM 599 O O . LYS A 1 82 ? 14.852 39.005 20.267 1.00 22.44 82 LYS A O 1
ATOM 605 N N . PHE A 1 83 ? 12.953 40.203 20.318 1.00 21.84 83 PHE A N 1
ATOM 606 C CA . PHE A 1 83 ? 12.426 39.490 21.468 1.00 19.54 83 PHE A CA 1
ATOM 607 C C . PHE A 1 83 ? 11.620 38.270 21.027 1.00 24.01 83 PHE A C 1
ATOM 608 O O . PHE A 1 83 ? 10.833 38.372 20.081 1.00 28.08 83 PHE A O 1
ATOM 616 N N . ASN A 1 84 ? 11.801 37.132 21.694 1.00 24.86 84 ASN A N 1
ATOM 617 C CA . ASN A 1 84 ? 11.016 35.944 21.337 1.00 27.87 84 ASN A CA 1
ATOM 618 C C . ASN A 1 84 ? 9.814 35.887 22.258 1.00 27.75 84 ASN A C 1
ATOM 619 O O . ASN A 1 84 ? 9.704 35.043 23.219 1.00 33.01 84 ASN A O 1
ATOM 624 N N . ILE A 1 85 ? 8.944 36.884 22.039 1.00 26.34 85 ILE A N 1
ATOM 625 C CA . ILE A 1 85 ? 7.734 37.003 22.828 1.00 25.90 85 ILE A CA 1
ATOM 626 C C . ILE A 1 85 ? 6.562 37.408 21.899 1.00 24.67 85 ILE A C 1
ATOM 627 O O . ILE A 1 85 ? 6.772 37.841 20.741 1.00 28.47 85 ILE A O 1
ATOM 632 N N . THR A 1 86 ? 5.340 37.370 22.414 1.00 33.17 86 THR A N 1
ATOM 633 C CA . THR A 1 86 ? 4.214 37.904 21.658 1.00 34.46 86 THR A CA 1
ATOM 634 C C . THR A 1 86 ? 3.892 39.274 22.241 1.00 30.74 86 THR A C 1
ATOM 635 O O . THR A 1 86 ? 4.020 39.467 23.442 1.00 36.22 86 THR A O 1
ATOM 639 N N . ILE A 1 87 ? 3.522 40.229 21.394 1.00 31.36 87 ILE A N 1
ATOM 640 C CA . ILE A 1 87 ? 3.163 41.571 21.856 1.00 34.85 87 ILE A CA 1
ATOM 641 C C . ILE A 1 87 ? 1.776 41.957 21.330 1.00 36.05 87 ILE A C 1
ATOM 642 O O . ILE A 1 87 ? 1.291 41.358 20.378 1.00 36.88 87 ILE A O 1
ATOM 647 N N . ASN A 1 88 ? 1.149 42.954 21.952 1.00 37.12 88 ASN A N 1
ATOM 648 C CA . ASN A 1 88 ? -0.147 43.450 21.484 1.00 41.88 88 ASN A CA 1
ATOM 649 C C . ASN A 1 88 ? -0.050 44.817 20.821 1.00 46.85 88 ASN A C 1
ATOM 650 O O . ASN A 1 88 ? -0.931 45.659 20.981 1.00 45.59 88 ASN A O 1
ATOM 655 N N . CYS A 1 89 ? 1.037 45.042 20.099 1.00 37.69 89 CYS A N 1
ATOM 656 C CA . CYS A 1 89 ? 1.147 46.185 19.198 1.00 35.59 89 CYS A CA 1
ATOM 657 C C . CYS A 1 89 ? 1.348 45.617 17.813 1.00 34.13 89 CYS A C 1
ATOM 658 O O . CYS A 1 89 ? 1.894 44.528 17.661 1.00 37.20 89 CYS A O 1
ATOM 661 N N . ASN A 1 90 ? 0.893 46.350 16.803 1.00 32.26 90 ASN A N 1
ATOM 662 C CA . ASN A 1 90 ? 0.949 45.890 15.433 1.00 34.34 90 ASN A CA 1
ATOM 663 C C . ASN A 1 90 ? 2.305 46.193 14.809 1.00 27.44 90 ASN A C 1
ATOM 664 O O . ASN A 1 90 ? 2.431 47.060 13.953 1.00 29.70 90 ASN A O 1
ATOM 669 N N . GLU A 1 91 ? 3.337 45.499 15.288 1.00 29.53 91 GLU A N 1
ATOM 670 C CA . GLU A 1 91 ? 4.688 45.691 14.782 1.00 30.22 91 GLU A CA 1
ATOM 671 C C . GLU A 1 91 ? 5.474 44.445 15.110 1.00 24.97 91 GLU A C 1
ATOM 672 O O . GLU A 1 91 ? 5.030 43.627 15.896 1.00 27.85 91 GLU A O 1
ATOM 678 N N . THR A 1 92 ? 6.630 44.283 14.485 1.00 24.79 92 THR A N 1
ATOM 679 C CA . THR A 1 92 ? 7.479 43.149 14.803 1.00 26.73 92 THR A CA 1
ATOM 680 C C . THR A 1 92 ? 8.154 43.347 16.156 1.00 26.30 92 THR A C 1
ATOM 681 O O . THR A 1 92 ? 8.193 44.456 16.708 1.00 22.64 92 THR A O 1
ATOM 685 N N . THR A 1 93 ? 8.708 42.264 16.677 1.00 23.57 93 THR A N 1
ATOM 686 C CA . THR A 1 93 ? 9.415 42.338 17.964 1.00 19.90 93 THR A CA 1
ATOM 687 C C . THR A 1 93 ? 10.915 42.526 17.733 1.00 21.66 93 THR A C 1
ATOM 688 O O . THR A 1 93 ? 11.712 42.368 18.682 1.00 23.96 93 THR A O 1
ATOM 692 N N . ALA A 1 94 ? 11.298 42.892 16.503 1.00 23.09 94 ALA A N 1
ATOM 693 C CA . ALA A 1 94 ? 12.705 43.108 16.150 1.00 22.58 94 ALA A CA 1
ATOM 694 C C . ALA A 1 94 ? 13.158 44.522 16.560 1.00 25.24 94 ALA A C 1
ATOM 695 O O . ALA A 1 94 ? 12.378 45.487 16.488 1.00 22.42 94 ALA A O 1
ATOM 697 N N . TRP A 1 95 ? 14.406 44.640 17.002 1.00 21.75 95 TRP A N 1
ATOM 698 C CA . TRP A 1 95 ? 14.954 45.934 17.385 1.00 21.35 95 TRP A CA 1
ATOM 699 C C . TRP A 1 95 ? 15.320 46.787 16.166 1.00 22.44 95 TRP A C 1
ATOM 700 O O . TRP A 1 95 ? 15.813 46.285 15.137 1.00 20.79 95 TRP A O 1
ATOM 711 N N . LYS A 1 96 ? 15.163 48.093 16.303 1.00 21.40 96 LYS A N 1
ATOM 712 C CA . LYS A 1 96 ? 15.748 49.007 15.335 1.00 19.34 96 LYS A CA 1
ATOM 713 C C . LYS A 1 96 ? 16.028 50.341 16.016 1.00 23.59 96 LYS A C 1
ATOM 714 O O . LYS A 1 96 ? 15.573 50.594 17.111 1.00 23.84 96 LYS A O 1
ATOM 720 N N . VAL A 1 97 ? 16.809 51.192 15.378 1.00 21.72 97 VAL A N 1
ATOM 721 C CA . VAL A 1 97 ? 17.035 52.527 15.916 1.00 21.85 97 VAL A CA 1
ATOM 722 C C . VAL A 1 97 ? 16.057 53.444 15.191 1.00 23.15 97 VAL A C 1
ATOM 723 O O . VAL A 1 97 ? 15.966 53.401 13.958 1.00 24.52 97 VAL A O 1
ATOM 727 N N . ASP A 1 98 ? 15.302 54.248 15.935 1.00 23.13 98 ASP A N 1
ATOM 728 C CA . ASP A 1 98 ? 14.293 55.105 15.309 1.00 25.61 98 ASP A CA 1
ATOM 729 C C . ASP A 1 98 ? 13.955 56.240 16.268 1.00 24.50 98 ASP A C 1
ATOM 730 O O . ASP A 1 98 ? 14.423 56.257 17.389 1.00 25.89 98 ASP A O 1
ATOM 735 N N . ARG A 1 99 ? 13.145 57.192 15.822 1.00 26.64 99 ARG A N 1
ATOM 736 C CA . ARG A 1 99 ? 12.567 58.167 16.736 1.00 23.77 99 ARG A CA 1
ATOM 737 C C . ARG A 1 99 ? 11.412 57.491 17.452 1.00 24.83 99 ARG A C 1
ATOM 738 O O . ARG A 1 99 ? 10.709 56.675 16.861 1.00 28.67 99 ARG A O 1
ATOM 746 N N . PHE A 1 100 ? 11.226 57.824 18.730 1.00 23.92 100 PHE A N 1
ATOM 747 C CA . PHE A 1 100 ? 10.189 57.211 19.545 1.00 22.91 100 PHE A CA 1
ATOM 748 C C . PHE A 1 100 ? 9.478 58.326 20.284 1.00 24.33 100 PHE A C 1
ATOM 749 O O . PHE A 1 100 ? 10.140 59.251 20.734 1.00 25.49 100 PHE A O 1
ATOM 757 N N . PRO A 1 101 ? 8.137 58.240 20.418 1.00 28.33 101 PRO A N 1
ATOM 758 C CA . PRO A 1 101 ? 7.384 59.369 20.980 1.00 27.65 101 PRO A CA 1
ATOM 759 C C . PRO A 1 101 ? 7.863 59.751 22.362 1.00 27.72 101 PRO A C 1
ATOM 760 O O . PRO A 1 101 ? 7.916 58.907 23.254 1.00 26.83 101 PRO A O 1
ATOM 764 N N . GLY A 1 102 ? 8.218 61.020 22.514 1.00 28.93 102 GLY A N 1
ATOM 765 C CA . GLY A 1 102 ? 8.541 61.585 23.803 1.00 24.83 102 GLY A CA 1
ATOM 766 C C . GLY A 1 102 ? 9.999 61.483 24.190 1.00 28.33 102 GLY A C 1
ATOM 767 O O . GLY A 1 102 ? 10.404 62.006 25.235 1.00 28.53 102 GLY A O 1
ATOM 768 N N . VAL A 1 103 ? 10.795 60.803 23.372 1.00 25.95 103 VAL A N 1
ATOM 769 C CA . VAL A 1 103 ? 12.209 60.584 23.707 1.00 31.47 103 VAL A CA 1
ATOM 770 C C . VAL A 1 103 ? 13.141 61.366 22.788 1.00 28.60 103 VAL A C 1
ATOM 771 O O . VAL A 1 103 ? 13.081 61.248 21.559 1.00 28.37 103 VAL A O 1
ATOM 775 N N . ILE A 1 104 ? 14.024 62.154 23.395 1.00 29.64 104 ILE A N 1
ATOM 776 C CA . ILE A 1 104 ? 14.961 62.973 22.641 1.00 31.46 104 ILE A CA 1
ATOM 777 C C . ILE A 1 104 ? 16.074 62.067 22.119 1.00 34.58 104 ILE A C 1
ATOM 778 O O . ILE A 1 104 ? 16.601 61.253 22.878 1.00 33.32 104 ILE A O 1
ATOM 783 N N . GLY A 1 105 ? 16.429 62.226 20.845 1.00 33.97 105 GLY A N 1
ATOM 784 C CA . GLY A 1 105 ? 17.517 61.473 20.233 1.00 32.54 105 GLY A CA 1
ATOM 785 C C . GLY A 1 105 ? 17.048 60.190 19.573 1.00 30.40 105 GLY A C 1
ATOM 786 O O . GLY A 1 105 ? 15.866 60.024 19.298 1.00 32.80 105 GLY A O 1
ATOM 787 N N . TRP A 1 106 ? 17.970 59.28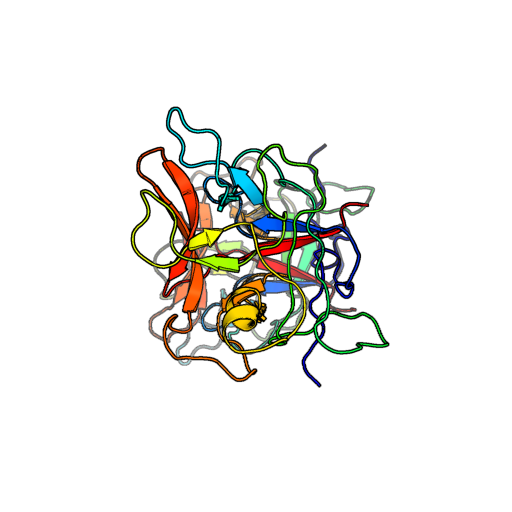1 19.302 1.00 26.48 106 TRP A N 1
ATOM 788 C CA . TRP A 1 106 ? 17.630 58.042 18.617 1.00 22.48 106 TRP A CA 1
ATOM 789 C C . TRP A 1 106 ? 17.425 56.956 19.661 1.00 24.27 106 TRP A C 1
ATOM 790 O O . TRP A 1 106 ? 18.239 56.801 20.557 1.00 30.11 106 TRP A O 1
ATOM 801 N N . THR A 1 107 ? 16.323 56.226 19.542 1.00 20.62 107 THR A N 1
ATOM 802 C CA . THR A 1 107 ? 15.935 55.213 20.528 1.00 21.77 107 THR A CA 1
ATOM 803 C C . THR A 1 107 ? 15.962 53.803 19.945 1.00 21.28 107 THR A C 1
ATOM 804 O O . THR A 1 107 ? 15.733 53.640 18.759 1.00 25.63 107 THR A O 1
ATOM 808 N N . VAL A 1 108 ? 16.237 52.784 20.767 1.00 19.17 108 VAL A N 1
ATOM 809 C CA . VAL A 1 108 ? 16.099 51.414 20.288 1.00 19.25 108 VAL A CA 1
ATOM 810 C C . VAL A 1 108 ? 14.639 51.022 20.479 1.00 20.93 108 VAL A C 1
ATOM 811 O O . VAL A 1 108 ? 14.160 50.888 21.614 1.00 21.18 108 VAL A O 1
ATOM 815 N N . THR A 1 109 ? 13.931 50.880 19.367 1.00 22.84 109 THR A N 1
ATOM 816 C CA . THR A 1 109 ? 12.503 50.572 19.374 1.00 24.78 109 THR A CA 1
ATOM 817 C C . THR A 1 109 ? 12.255 49.176 18.828 1.00 23.13 109 THR A C 1
ATOM 818 O O . THR A 1 109 ? 13.189 48.483 18.435 1.00 23.43 109 THR A O 1
ATOM 822 N N . LEU A 1 110 ? 11.000 48.740 18.881 1.00 23.67 110 LEU A N 1
ATOM 823 C CA . LEU A 1 110 ? 10.574 47.563 18.122 1.00 24.60 110 LEU A CA 1
ATOM 824 C C . LEU A 1 110 ? 10.178 47.957 16.689 1.00 24.26 110 LEU A C 1
ATOM 825 O O . LEU A 1 110 ? 10.456 49.072 16.230 1.00 24.81 110 LEU A O 1
ATOM 830 N N . GLY A 1 111 ? 9.576 47.026 15.952 1.00 24.39 111 GLY A N 1
ATOM 831 C CA . GLY A 1 111 ? 9.217 47.284 14.552 1.00 22.26 111 GLY A CA 1
ATOM 832 C C . GLY A 1 111 ? 10.360 47.124 13.549 1.00 26.31 111 GLY A C 1
ATOM 833 O O . GLY A 1 111 ? 10.296 47.610 12.428 1.00 27.82 111 GLY A O 1
ATOM 834 N N . GLY A 1 112 ? 11.447 46.481 13.968 1.00 22.01 112 GLY A N 1
ATOM 835 C CA . GLY A 1 112 ? 12.590 46.281 13.112 1.00 22.14 112 GLY A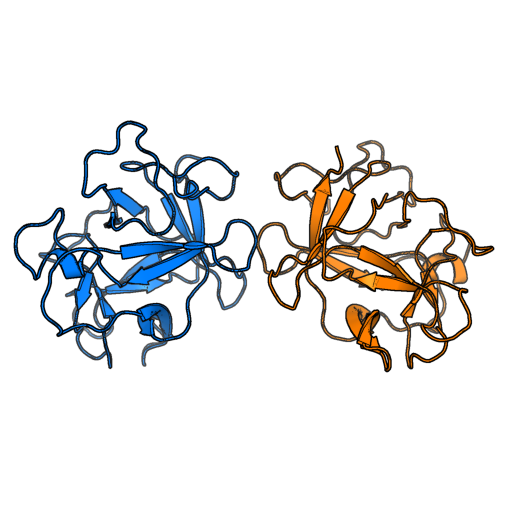 CA 1
ATOM 836 C C . GLY A 1 112 ? 12.342 45.354 11.920 1.00 25.69 112 GLY A C 1
ATOM 837 O O . GLY A 1 112 ? 11.366 44.613 11.869 1.00 24.83 112 GLY A O 1
ATOM 838 N N . GLU A 1 113 ? 13.262 45.416 10.965 1.00 24.80 113 GLU A N 1
ATOM 839 C CA . GLU A 1 113 ? 13.313 44.526 9.806 1.00 26.15 113 GLU A CA 1
ATOM 840 C C . GLU A 1 113 ? 14.435 43.504 9.984 1.00 29.89 113 GLU A C 1
ATOM 841 O O . GLU A 1 113 ? 15.209 43.613 10.932 1.00 31.67 113 GLU A O 1
ATOM 847 N N . LYS A 1 114 ? 14.490 42.491 9.117 1.00 26.04 114 LYS A N 1
ATOM 848 C CA . LYS A 1 114 ? 15.596 41.532 9.116 1.00 29.38 114 LYS A CA 1
ATOM 849 C C . LYS A 1 114 ? 16.282 41.549 7.751 1.00 30.66 114 LYS A C 1
ATOM 850 O O . LYS A 1 114 ? 15.658 41.900 6.742 1.00 30.24 114 LYS A O 1
ATOM 856 N N . GLY A 1 115 ? 17.538 41.136 7.695 1.00 25.13 115 GLY A N 1
ATOM 857 C CA . GLY A 1 115 ? 18.227 41.034 6.408 1.00 25.01 115 GLY A CA 1
ATOM 858 C C . GLY A 1 115 ? 18.635 42.384 5.831 1.00 31.41 115 GLY A C 1
ATOM 859 O O . GLY A 1 115 ? 18.825 43.366 6.541 1.00 28.30 115 GLY A O 1
ATOM 860 N N . TYR A 1 116 ? 18.793 42.459 4.518 1.00 26.09 116 TYR A N 1
ATOM 861 C CA . TYR A 1 116 ? 19.252 43.709 3.930 1.00 25.03 116 TYR A CA 1
ATOM 862 C C . TYR A 1 116 ? 18.498 43.950 2.631 1.00 26.17 116 TYR A C 1
ATOM 863 O O . TYR A 1 116 ? 18.989 43.649 1.535 1.00 25.05 116 TYR A O 1
ATOM 872 N N . HIS A 1 117 ? 17.276 44.442 2.781 1.00 24.74 117 HIS A N 1
ATOM 873 C CA . HIS A 1 117 ? 16.518 44.955 1.653 1.00 24.23 117 HIS A CA 1
ATOM 874 C C . HIS A 1 117 ? 16.062 46.365 1.968 1.00 23.75 117 HIS A C 1
ATOM 875 O O . HIS A 1 117 ? 15.233 46.580 2.859 1.00 25.95 117 HIS A O 1
ATOM 882 N N . GLY A 1 118 ? 16.608 47.320 1.232 1.00 23.74 118 GLY A N 1
ATOM 883 C CA . GLY A 1 118 ? 16.343 48.729 1.447 1.00 25.73 118 GLY A CA 1
ATOM 884 C C . GLY A 1 118 ? 17.347 49.269 2.445 1.00 30.62 118 GLY A C 1
ATOM 885 O O . GLY A 1 118 ? 17.776 48.565 3.366 1.00 27.79 118 GLY A O 1
ATOM 886 N N . PHE A 1 119 ? 17.746 50.520 2.261 1.00 27.22 119 PHE A N 1
ATOM 887 C CA . PHE A 1 119 ? 18.703 51.125 3.169 1.00 27.01 119 PHE A CA 1
ATOM 888 C C . PHE A 1 119 ? 18.127 51.227 4.578 1.00 27.13 119 PHE A C 1
ATOM 889 O O . PHE A 1 119 ? 18.871 51.168 5.549 1.00 26.97 119 PHE A O 1
ATOM 897 N N A GLU A 1 120 ? 16.813 51.366 4.692 0.42 25.36 120 GLU A N 1
ATOM 898 N N B GLU A 1 120 ? 16.811 51.383 4.683 0.58 25.31 120 GLU A N 1
ATOM 899 C CA A GLU A 1 120 ? 16.194 51.494 6.010 0.42 26.45 120 GLU A CA 1
ATOM 900 C CA B GLU A 1 120 ? 16.169 51.485 5.997 0.58 26.44 120 GLU A CA 1
ATOM 901 C C A GLU A 1 120 ? 16.379 50.230 6.854 0.42 26.35 120 GLU A C 1
ATOM 902 C C B GLU A 1 120 ? 16.466 50.249 6.846 0.58 26.32 120 GLU A C 1
ATOM 903 O O A GLU A 1 120 ? 16.317 50.287 8.081 0.42 24.60 120 GLU A O 1
ATOM 904 O O B GLU A 1 120 ? 16.559 50.343 8.066 0.58 24.69 120 GLU A O 1
ATOM 915 N N . SER A 1 121 ? 16.590 49.086 6.206 1.00 23.10 121 SER A N 1
ATOM 916 C CA . SER A 1 121 ? 16.768 47.828 6.947 1.00 22.92 121 SER A CA 1
ATOM 917 C C . SER A 1 121 ? 18.073 47.819 7.756 1.00 24.76 121 SER A C 1
ATOM 918 O O . SER A 1 121 ? 18.220 47.059 8.721 1.00 22.08 121 SER A O 1
ATOM 921 N N . THR A 1 122 ? 19.026 48.654 7.375 1.00 22.29 122 THR A N 1
ATOM 922 C CA . THR A 1 122 ? 20.267 48.733 8.140 1.00 21.62 122 THR A CA 1
ATOM 923 C C . THR A 1 122 ? 20.035 49.332 9.543 1.00 22.91 122 THR A C 1
ATOM 924 O O . THR A 1 122 ? 20.852 49.150 10.439 1.00 22.31 122 THR A O 1
ATOM 928 N N . HIS A 1 123 ? 18.924 50.031 9.734 1.00 22.57 123 HIS A N 1
ATOM 929 C CA . HIS A 1 123 ? 18.613 50.604 11.048 1.00 20.25 123 HIS A CA 1
ATOM 930 C C . HIS A 1 123 ? 18.232 49.503 12.040 1.00 22.39 123 HIS A C 1
ATOM 931 O O . HIS A 1 123 ? 18.077 49.760 13.241 1.00 22.39 123 HIS A O 1
ATOM 938 N N . SER A 1 124 ? 18.091 48.285 11.524 1.00 21.12 124 SER A N 1
ATOM 939 C CA . SER A 1 124 ? 17.869 47.111 12.359 1.00 22.00 124 SER A CA 1
ATOM 940 C C . SER A 1 124 ? 19.147 46.281 12.589 1.00 21.08 124 SER A C 1
ATOM 941 O O . SER A 1 124 ? 19.093 45.196 13.167 1.00 23.65 124 SER A O 1
ATOM 944 N N . MET A 1 125 ? 20.290 46.805 12.167 1.00 21.69 125 MET A N 1
ATOM 945 C CA . MET A 1 125 ? 21.547 46.085 12.314 1.00 22.39 125 MET A CA 1
ATOM 946 C C . MET A 1 125 ? 22.347 46.590 13.496 1.00 20.74 125 MET A C 1
ATOM 947 O O . MET A 1 125 ? 22.640 47.777 13.590 1.00 23.24 125 MET A O 1
ATOM 952 N N . PHE A 1 126 ? 22.756 45.665 14.359 1.00 19.88 126 PHE A N 1
ATOM 953 C CA . PHE A 1 126 ? 23.539 46.022 15.555 1.00 21.14 126 PHE A CA 1
ATOM 954 C C . PHE A 1 126 ? 24.782 45.193 15.610 1.00 23.08 126 PHE A C 1
ATOM 955 O O . PHE A 1 126 ? 24.801 44.078 15.113 1.00 23.11 126 PHE A O 1
ATOM 963 N N . LYS A 1 127 ? 25.822 45.755 16.220 1.00 23.02 127 LYS A N 1
ATOM 964 C CA . LYS A 1 127 ? 27.039 45.016 16.488 1.00 25.63 127 LYS A CA 1
ATOM 965 C C . LYS A 1 127 ? 27.181 44.805 17.990 1.00 26.61 127 LYS A C 1
ATOM 966 O O . LYS A 1 127 ? 26.784 45.657 18.787 1.00 23.53 127 LYS A O 1
ATOM 972 N N . ILE A 1 128 ? 27.729 43.652 18.362 1.00 20.78 128 ILE A N 1
ATOM 973 C CA . ILE A 1 128 ? 28.054 43.363 19.764 1.00 19.34 128 ILE A CA 1
ATOM 974 C C . ILE A 1 128 ? 29.562 43.429 19.917 1.00 25.80 128 ILE A C 1
ATOM 975 O O . ILE A 1 128 ? 30.270 42.739 19.207 1.00 23.96 128 ILE A O 1
ATOM 980 N N . LYS A 1 129 ? 30.038 44.285 20.816 1.00 23.21 129 LYS A N 1
ATOM 981 C CA . LYS A 1 129 ? 31.469 44.500 21.035 1.00 26.65 129 LYS A CA 1
ATOM 982 C C . LYS A 1 129 ? 31.833 44.211 22.495 1.00 27.55 129 LYS A C 1
ATOM 983 O O . LYS A 1 129 ? 31.020 44.402 23.406 1.00 22.63 129 LYS A O 1
ATOM 989 N N . LYS A 1 130 ? 33.061 43.763 22.717 1.00 23.82 130 LYS A N 1
ATOM 990 C CA . LYS A 1 130 ? 33.518 43.485 24.071 1.00 25.57 130 LYS A CA 1
ATOM 991 C C . LYS A 1 130 ? 33.535 44.767 24.900 1.00 25.73 130 LYS A C 1
ATOM 992 O O . LYS A 1 130 ? 33.959 45.820 24.402 1.00 27.21 130 LYS A O 1
ATOM 998 N N . ALA A 1 131 ? 33.040 44.685 26.138 1.00 22.53 131 ALA A N 1
ATOM 999 C CA . ALA A 1 131 ? 33.115 45.790 27.087 1.00 22.45 131 ALA A CA 1
ATOM 1000 C C . ALA A 1 131 ? 34.160 45.434 28.165 1.00 26.06 131 ALA A C 1
ATOM 1001 O O . ALA A 1 131 ? 34.648 44.305 28.213 1.00 27.59 131 ALA A O 1
ATOM 1003 N N . GLY A 1 132 ? 34.460 46.379 29.038 1.00 29.62 132 GLY A N 1
ATOM 1004 C CA . GLY A 1 132 ? 35.557 46.209 29.993 1.00 28.06 132 GLY A CA 1
ATOM 1005 C C . GLY A 1 132 ? 35.307 45.445 31.289 1.00 28.52 132 GLY A C 1
ATOM 1006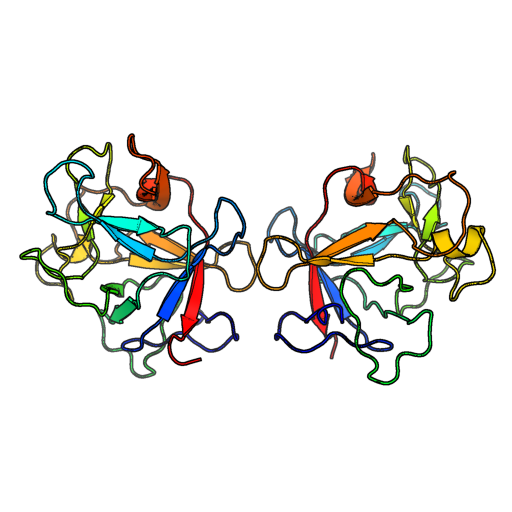 O O . GLY A 1 132 ? 36.035 45.660 32.246 1.00 28.92 132 GLY A O 1
ATOM 1007 N N . LEU A 1 133 ? 34.327 44.547 31.320 1.00 25.77 133 LEU A N 1
ATOM 1008 C CA . LEU A 1 133 ? 33.978 43.798 32.539 1.00 26.52 133 LEU A CA 1
ATOM 1009 C C . LEU A 1 133 ? 33.918 42.311 32.193 1.00 27.95 133 LEU A C 1
ATOM 1010 O O . LEU A 1 133 ? 33.779 41.952 31.027 1.00 26.20 133 LEU A O 1
ATOM 1015 N N . PRO A 1 134 ? 34.000 41.428 33.212 1.00 27.36 134 PRO A N 1
ATOM 1016 C CA . PRO A 1 134 ? 34.036 40.005 32.843 1.00 26.99 134 PRO A CA 1
ATOM 1017 C C . PRO A 1 134 ? 32.746 39.561 32.097 1.00 21.28 134 PRO A C 1
ATOM 1018 O O . PRO A 1 134 ? 31.634 39.882 32.539 1.00 23.44 134 PRO A O 1
ATOM 1022 N N . PHE A 1 135 ? 32.955 38.840 30.999 1.00 24.19 135 PHE A N 1
ATOM 1023 C CA . PHE A 1 135 ? 31.898 38.290 30.135 1.00 23.52 135 PHE A CA 1
ATOM 1024 C C . PHE A 1 135 ? 30.944 39.353 29.635 1.00 25.51 135 PHE A C 1
ATOM 1025 O O . PHE A 1 135 ? 29.813 39.021 29.275 1.00 23.61 135 PHE A O 1
ATOM 1033 N N . SER A 1 136 ? 31.399 40.606 29.572 1.00 23.73 136 SER A N 1
ATOM 1034 C CA . SER A 1 136 ? 30.495 41.729 29.303 1.00 21.72 136 SER A CA 1
ATOM 1035 C C . SER A 1 136 ? 30.693 42.332 27.936 1.00 22.24 136 SER A C 1
ATOM 1036 O O . SER A 1 136 ? 31.791 42.356 27.401 1.00 23.96 136 SER A O 1
ATOM 1039 N N . TYR A 1 137 ? 29.586 42.836 27.388 1.00 21.79 137 TYR A N 1
ATOM 1040 C CA . TYR A 1 137 ? 29.526 43.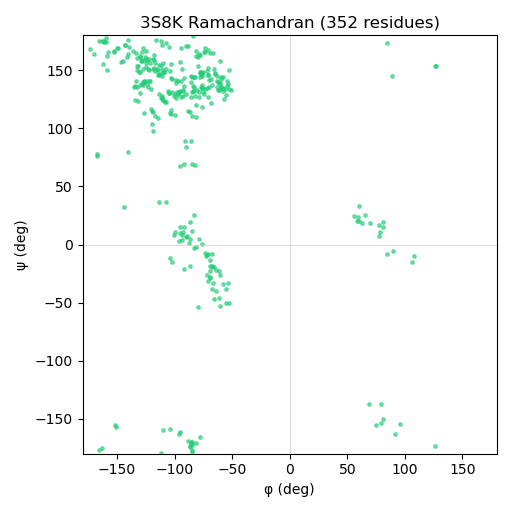321 26.015 1.00 21.92 137 TYR A CA 1
ATOM 1041 C C . TYR A 1 137 ? 28.661 44.553 25.949 1.00 20.88 137 TYR A C 1
ATOM 1042 O O . TYR A 1 137 ? 27.890 44.817 26.861 1.00 22.13 137 TYR A O 1
ATOM 1051 N N . LYS A 1 138 ? 28.812 45.320 24.877 1.00 22.49 138 LYS A N 1
ATOM 1052 C CA . LYS A 1 138 ? 27.914 46.429 24.599 1.00 24.79 138 LYS A CA 1
ATOM 1053 C C . LYS A 1 138 ? 27.326 46.252 23.201 1.00 23.40 138 LYS A C 1
ATOM 1054 O O . LYS A 1 138 ? 27.905 45.577 22.337 1.00 23.21 138 LYS A O 1
ATOM 1060 N N . PHE A 1 139 ? 26.166 46.864 22.982 1.00 20.33 139 PHE A N 1
ATOM 1061 C CA . PHE A 1 139 ? 25.625 47.002 21.648 1.00 20.07 139 PHE A CA 1
ATOM 1062 C C . PHE A 1 139 ? 26.098 48.322 21.048 1.00 23.35 139 PHE A C 1
ATOM 1063 O O . PHE A 1 139 ? 26.076 49.367 21.705 1.00 22.61 139 PHE A O 1
ATOM 1071 N N . HIS A 1 140 ? 26.496 48.246 19.784 1.00 23.88 140 HIS A N 1
ATOM 1072 C CA . HIS A 1 140 ? 26.999 49.375 19.035 1.00 24.12 140 HIS A CA 1
ATOM 1073 C C . HIS A 1 140 ? 26.247 49.425 17.705 1.00 29.05 140 HIS A C 1
ATOM 1074 O O . HIS A 1 140 ? 26.129 48.417 17.001 1.00 24.62 140 HIS A O 1
ATOM 1081 N N . PHE A 1 141 ? 25.727 50.593 17.365 1.00 22.19 141 PHE A N 1
ATOM 1082 C CA . PHE A 1 141 ? 25.105 50.773 16.055 1.00 19.59 141 PHE A CA 1
ATOM 1083 C C . PHE A 1 141 ? 26.050 51.468 15.075 1.00 23.78 141 PHE A C 1
ATOM 1084 O O . PHE A 1 141 ? 26.354 52.642 15.241 1.00 24.33 141 PHE A O 1
ATOM 1092 N N . CYS A 1 142 ? 26.499 50.731 14.064 1.00 21.60 142 CYS A N 1
ATOM 1093 C CA . CYS A 1 142 ? 27.325 51.315 12.992 1.00 22.57 142 CYS A CA 1
ATOM 1094 C C . CYS A 1 142 ? 27.410 50.303 11.846 1.00 23.45 142 CYS A C 1
ATOM 1095 O O . CYS A 1 142 ? 28.415 49.626 11.678 1.00 25.49 142 CYS A O 1
ATOM 1098 N N . PRO A 1 143 ? 26.327 50.193 11.058 1.00 23.15 143 PRO A N 1
ATOM 1099 C CA . PRO A 1 143 ? 26.231 49.141 10.043 1.00 21.56 143 PRO A CA 1
ATOM 1100 C C . PRO A 1 143 ? 27.368 49.208 9.043 1.00 26.08 143 PRO A C 1
ATOM 1101 O O . PRO A 1 143 ? 27.837 50.296 8.681 1.00 24.30 143 PRO A O 1
ATOM 1105 N N . SER A 1 144 ? 27.802 48.037 8.605 1.00 22.53 144 SER A N 1
ATOM 1106 C CA . SER A 1 144 ? 28.865 47.954 7.599 1.00 26.46 144 SER A CA 1
ATOM 1107 C C . SER A 1 144 ? 28.319 47.952 6.176 1.00 26.48 144 SER A C 1
ATOM 1108 O O . SER A 1 144 ? 29.082 47.773 5.234 1.00 28.95 144 SER A O 1
ATOM 1111 N N . TYR A 1 145 ? 27.017 48.146 6.016 1.00 23.98 145 TYR A N 1
ATOM 1112 C CA . TYR A 1 145 ? 26.377 48.094 4.698 1.00 26.14 145 TYR A CA 1
ATOM 1113 C C . TYR A 1 145 ? 25.907 49.480 4.289 1.00 27.01 145 TYR A C 1
ATOM 1114 O O . TYR A 1 145 ? 25.614 50.307 5.138 1.00 27.98 145 TYR A O 1
ATOM 1123 N N . PRO A 1 146 ? 25.855 49.755 2.971 1.00 26.71 146 PRO A N 1
ATOM 1124 C CA . PRO A 1 146 ? 25.449 51.100 2.543 1.00 24.87 146 PRO A CA 1
ATOM 1125 C C . PRO A 1 146 ? 24.094 51.552 3.106 1.00 27.60 146 PRO A C 1
ATOM 1126 O O . PRO A 1 146 ? 23.123 50.789 3.178 1.00 25.48 146 PRO A O 1
ATOM 1130 N N . ARG A 1 147 ? 24.020 52.822 3.475 1.00 26.21 147 ARG A N 1
ATOM 1131 C CA . ARG A 1 147 ? 22.772 53.371 3.975 1.00 27.20 147 ARG A CA 1
ATOM 1132 C C . ARG A 1 147 ? 22.810 54.883 3.850 1.00 31.74 147 ARG A C 1
ATOM 1133 O O . ARG A 1 147 ? 23.820 55.444 3.421 1.00 30.98 147 ARG A O 1
ATOM 1141 N N . THR A 1 148 ? 21.711 55.540 4.218 1.00 28.22 148 THR A N 1
ATOM 1142 C CA . THR A 1 148 ? 21.695 57.001 4.269 1.00 37.36 148 THR A CA 1
ATOM 1143 C C . THR A 1 148 ? 22.469 57.496 5.496 1.00 40.82 148 THR A C 1
ATOM 1144 O O . THR A 1 148 ? 22.784 56.723 6.406 1.00 32.25 148 THR A O 1
ATOM 1148 N N . ARG A 1 149 ? 22.780 58.788 5.501 1.00 36.67 149 ARG A N 1
ATOM 1149 C CA . ARG A 1 149 ? 23.522 59.421 6.583 1.00 40.00 149 ARG A CA 1
ATOM 1150 C C . ARG A 1 149 ? 22.626 59.851 7.751 1.00 39.64 149 ARG A C 1
ATOM 1151 O O . ARG A 1 149 ? 23.070 60.586 8.630 1.00 38.33 149 ARG A O 1
ATOM 1154 N N . LEU A 1 150 ? 21.377 59.397 7.766 1.00 34.06 150 LEU A N 1
ATOM 1155 C CA . LEU A 1 150 ? 20.402 59.885 8.748 1.00 33.26 150 LEU A CA 1
ATOM 1156 C C . LEU A 1 150 ? 20.818 59.609 10.200 1.00 33.77 150 LEU A C 1
ATOM 1157 O O . LEU A 1 150 ? 20.854 60.524 11.027 1.00 30.87 150 LEU A O 1
ATOM 1162 N N . ILE A 1 151 ? 21.136 58.357 10.511 1.00 26.18 151 ILE A N 1
ATOM 1163 C CA . ILE A 1 151 ? 21.414 57.978 11.904 1.00 26.13 151 ILE A CA 1
ATOM 1164 C C . ILE A 1 151 ? 22.904 57.817 12.162 1.00 25.61 151 ILE A C 1
ATOM 1165 O O . ILE A 1 151 ? 23.553 56.947 11.576 1.00 30.36 151 ILE A O 1
ATOM 1170 N N . PRO A 1 152 ? 23.468 58.668 13.029 1.00 26.40 152 PRO A N 1
ATOM 1171 C CA . PRO A 1 152 ? 24.904 58.551 13.340 1.00 26.28 152 PRO A CA 1
ATOM 1172 C C . PRO A 1 152 ? 25.236 57.246 14.064 1.00 29.26 152 PRO A C 1
ATOM 1173 O O . PRO A 1 152 ? 24.373 56.718 14.761 1.00 30.55 152 PRO A O 1
ATOM 1177 N N . CYS A 1 153 ? 26.447 56.733 13.885 1.00 28.27 153 CYS A N 1
ATOM 1178 C CA . CYS A 1 153 ? 26.928 55.607 14.687 1.00 27.94 153 CYS A CA 1
ATOM 1179 C C . CYS A 1 153 ? 27.024 55.994 16.162 1.00 30.41 153 CYS A C 1
ATOM 1180 O O . CYS A 1 153 ? 27.329 57.135 16.518 1.00 26.64 153 CYS A O 1
ATOM 1183 N N . ASN A 1 154 ? 26.739 55.040 17.035 1.00 24.05 154 ASN A N 1
ATOM 1184 C CA . ASN A 1 154 ? 26.880 55.287 18.467 1.00 26.54 154 ASN A CA 1
ATOM 1185 C C . ASN A 1 154 ? 26.656 54.005 19.242 1.00 25.50 154 ASN A C 1
ATOM 1186 O O . ASN A 1 154 ? 26.192 53.010 18.684 1.00 25.44 154 ASN A O 1
ATOM 1191 N N . ASN A 1 155 ? 26.996 54.052 20.517 1.00 24.81 155 ASN A N 1
ATOM 1192 C CA . ASN A 1 155 ? 26.739 52.959 21.444 1.00 20.73 155 ASN A CA 1
ATOM 1193 C C . ASN A 1 155 ? 25.318 52.989 21.944 1.00 26.38 155 ASN A C 1
ATOM 1194 O O . ASN A 1 155 ? 24.616 53.988 21.794 1.00 26.66 155 ASN A O 1
ATOM 1199 N N . VAL A 1 156 ? 24.898 51.893 22.562 1.00 21.91 156 VAL A N 1
ATOM 1200 C CA . VAL A 1 156 ? 23.562 51.836 23.200 1.00 22.57 156 VAL A CA 1
ATOM 1201 C C . VAL A 1 156 ? 23.730 51.934 24.720 1.00 22.58 156 VAL A C 1
ATOM 1202 O O . VAL A 1 156 ? 24.543 51.223 25.315 1.00 22.30 156 VAL A O 1
ATOM 1206 N N . ASP A 1 157 ? 22.973 52.824 25.358 1.00 22.89 157 ASP A N 1
ATOM 1207 C CA . ASP A 1 157 ? 23.018 52.952 26.815 1.00 23.56 157 ASP A CA 1
ATOM 1208 C C . ASP A 1 157 ? 21.616 53.185 27.311 1.00 23.48 157 ASP A C 1
ATOM 1209 O O . ASP A 1 157 ? 20.686 53.338 26.513 1.00 23.91 157 ASP A O 1
ATOM 1214 N N . ILE A 1 158 ? 21.482 53.234 28.630 1.00 21.47 158 ILE A N 1
ATOM 1215 C CA . ILE A 1 158 ? 20.191 53.394 29.261 1.0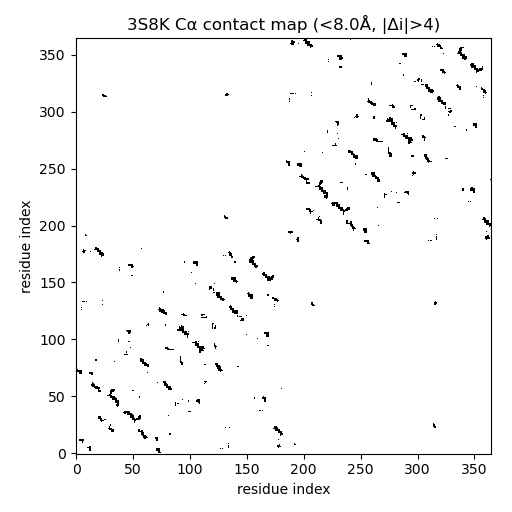0 20.98 158 ILE A CA 1
ATOM 1216 C C . ILE A 1 158 ? 19.945 54.847 29.667 1.00 27.42 158 ILE A C 1
ATOM 1217 O O . ILE A 1 158 ? 20.842 55.528 30.144 1.00 30.58 158 ILE A O 1
ATOM 1222 N N . PHE A 1 159 ? 18.721 55.312 29.445 1.00 24.73 159 PHE A N 1
ATOM 1223 C CA . PHE A 1 159 ? 18.316 56.679 29.754 1.00 27.89 159 PHE A CA 1
ATOM 1224 C C . PHE A 1 159 ? 16.988 56.590 30.522 1.00 27.07 159 PHE A C 1
ATOM 1225 O O . PHE A 1 159 ? 16.040 56.005 30.008 1.00 27.32 159 PHE A O 1
ATOM 1233 N N . PHE A 1 160 ? 16.935 57.157 31.729 1.00 29.97 160 PHE A N 1
ATOM 1234 C CA . PHE A 1 160 ? 15.675 57.247 32.484 1.00 28.39 160 PHE A CA 1
ATOM 1235 C C . PHE A 1 160 ? 14.822 58.355 31.899 1.00 29.23 160 PHE A C 1
ATOM 1236 O O . PHE A 1 160 ? 15.231 59.519 31.908 1.00 32.15 160 PHE A O 1
ATOM 1244 N N . ASP A 1 161 ? 13.644 58.018 31.393 1.00 23.66 161 ASP A N 1
ATOM 1245 C CA . ASP A 1 161 ? 12.750 59.070 30.916 1.00 27.45 161 ASP A CA 1
ATOM 1246 C C . ASP A 1 161 ? 11.988 59.696 32.090 1.00 30.32 161 ASP A C 1
ATOM 1247 O O . ASP A 1 161 ? 12.303 59.444 33.262 1.00 27.29 161 ASP A O 1
ATOM 1252 N N . LYS A 1 162 ? 11.005 60.529 31.777 1.00 28.13 162 LYS A N 1
ATOM 1253 C CA . LYS A 1 162 ? 10.336 61.278 32.835 1.00 30.45 162 LYS A CA 1
ATOM 1254 C C . LYS A 1 162 ? 9.495 60.371 33.729 1.00 31.88 162 LYS A C 1
ATOM 1255 O O . LYS A 1 162 ? 9.138 60.746 34.836 1.00 31.16 162 LYS A O 1
ATOM 1261 N N . TYR A 1 163 ? 9.172 59.181 33.249 1.00 28.89 163 TYR A N 1
ATOM 1262 C CA . TYR A 1 163 ? 8.422 58.223 34.065 1.00 27.13 163 TYR A CA 1
ATOM 1263 C C . TYR A 1 163 ? 9.356 57.278 34.791 1.00 26.01 163 TYR A C 1
ATOM 1264 O O . TYR A 1 163 ? 8.904 56.362 35.492 1.00 28.31 163 TYR A O 1
ATOM 1273 N N . ARG A 1 164 ? 10.656 57.518 34.637 1.00 24.72 164 ARG A N 1
ATOM 1274 C CA . ARG A 1 164 ? 11.714 56.650 35.159 1.00 26.78 164 ARG A CA 1
ATOM 1275 C C . ARG A 1 164 ? 11.702 55.277 34.488 1.00 27.45 164 ARG A C 1
ATOM 1276 O O . ARG A 1 164 ? 12.152 54.279 35.071 1.00 26.35 164 ARG A O 1
ATOM 1284 N N . ILE A 1 165 ? 11.183 55.232 33.268 1.00 23.08 165 ILE A N 1
ATOM 1285 C CA A ILE A 1 165 ? 11.286 54.053 32.423 0.36 23.07 165 ILE A CA 1
ATOM 1286 C CA B ILE A 1 165 ? 11.296 54.030 32.469 0.64 23.03 165 ILE A CA 1
ATOM 1287 C C . ILE A 1 165 ? 12.698 54.050 31.864 1.00 25.68 165 ILE A C 1
ATOM 1288 O O . ILE A 1 165 ? 13.177 55.089 31.419 1.00 23.54 165 ILE A O 1
ATOM 1297 N N . ARG A 1 166 ? 13.355 52.899 31.881 1.00 21.05 166 ARG A N 1
ATOM 1298 C CA . ARG A 1 166 ? 14.756 52.828 31.488 1.00 22.87 166 ARG A CA 1
ATOM 1299 C C . ARG A 1 166 ? 14.878 52.536 29.995 1.00 22.51 166 ARG A C 1
ATOM 1300 O O . ARG A 1 166 ? 14.929 51.372 29.575 1.00 21.47 166 ARG A O 1
ATOM 1308 N N . ARG A 1 167 ? 14.894 53.602 29.197 1.00 21.52 167 ARG A N 1
ATOM 1309 C CA . ARG A 1 167 ? 14.934 53.473 27.735 1.00 19.80 167 ARG A CA 1
ATOM 1310 C C . ARG A 1 167 ? 16.352 53.142 27.253 1.00 22.42 167 ARG A C 1
ATOM 1311 O O . ARG A 1 167 ? 17.323 53.545 27.870 1.00 25.71 167 ARG A O 1
ATOM 1319 N N . LEU A 1 168 ? 16.456 52.388 26.172 1.00 23.05 168 LEU A N 1
ATOM 1320 C CA . LEU A 1 168 ? 17.736 52.207 25.489 1.00 22.05 168 LEU A CA 1
ATOM 1321 C C . LEU A 1 168 ? 17.818 53.229 24.369 1.00 23.12 168 LEU A C 1
ATOM 1322 O O . LEU A 1 168 ? 16.906 53.329 23.544 1.00 24.20 168 LEU A O 1
ATOM 1327 N N . ILE A 1 169 ? 18.898 53.993 24.349 1.00 22.86 169 ILE A N 1
ATOM 1328 C CA . ILE A 1 169 ? 19.048 55.046 23.357 1.00 22.95 169 ILE A CA 1
ATOM 1329 C C . ILE A 1 169 ? 20.438 54.955 22.782 1.00 23.93 169 ILE A C 1
ATOM 1330 O O . ILE A 1 169 ? 21.292 54.301 23.357 1.00 24.89 169 ILE A O 1
ATOM 1335 N N . LEU A 1 170 ? 20.666 55.629 21.654 1.00 22.92 170 LEU A N 1
ATOM 1336 C CA . LEU A 1 170 ? 22.019 55.770 21.107 1.00 25.48 170 LEU A CA 1
ATOM 1337 C C . LEU A 1 170 ? 22.694 56.937 21.783 1.00 28.50 170 LEU A C 1
ATOM 1338 O O . LEU A 1 170 ? 22.130 58.022 21.855 1.00 31.53 170 LEU A O 1
ATOM 1343 N N . THR A 1 171 ? 23.918 56.726 22.239 1.00 25.28 171 THR A N 1
ATOM 1344 C CA . THR A 1 171 ? 24.647 57.782 22.901 1.00 27.32 171 THR A CA 1
ATOM 1345 C C . THR A 1 171 ? 26.124 57.408 22.938 1.00 28.11 171 THR A C 1
ATOM 1346 O O . THR A 1 171 ? 26.504 56.309 22.504 1.00 27.51 171 THR A O 1
ATOM 1350 N N . ASN A 1 172 ? 26.961 58.325 23.420 1.00 30.37 172 ASN A N 1
ATOM 1351 C CA . ASN A 1 172 ? 28.399 58.096 23.520 1.00 31.17 172 ASN A CA 1
ATOM 1352 C C . ASN A 1 172 ? 28.763 56.923 24.435 1.00 32.36 172 ASN A C 1
ATOM 1353 O O . ASN A 1 172 ? 29.608 56.087 24.099 1.00 32.35 172 ASN A O 1
ATOM 1355 N N . ASP A 1 173 ? 28.133 56.896 25.600 1.00 27.37 173 ASP A N 1
ATOM 1356 C CA . ASP A 1 173 ? 28.429 55.881 26.622 1.00 31.28 173 ASP A CA 1
ATOM 1357 C C . ASP A 1 173 ? 27.725 54.565 26.292 1.00 29.72 173 ASP A C 1
ATOM 1358 O O . ASP A 1 173 ? 26.772 54.542 25.520 1.00 25.90 173 ASP A O 1
ATOM 1363 N N . ALA A 1 174 ? 28.178 53.466 26.883 1.00 28.19 174 ALA A N 1
ATOM 1364 C CA . ALA A 1 174 ? 27.601 52.169 26.555 1.00 28.08 174 ALA A CA 1
ATOM 1365 C C . ALA A 1 174 ? 27.230 51.407 27.805 1.00 26.49 174 ALA A C 1
ATOM 1366 O O . ALA A 1 174 ? 27.989 51.372 28.772 1.00 26.93 174 ALA A O 1
ATOM 1368 N N . LYS A 1 175 ? 26.066 50.786 27.777 1.00 20.49 175 LYS A N 1
ATOM 1369 C CA . LYS A 1 175 ? 25.649 49.912 28.855 1.00 21.05 175 LYS A CA 1
ATOM 1370 C C . LYS A 1 175 ? 26.300 48.541 28.685 1.00 20.90 175 LYS A C 1
ATOM 1371 O O . LYS A 1 175 ? 26.266 47.984 27.598 1.00 20.76 175 LYS A O 1
ATOM 1377 N N . GLU A 1 176 ? 26.882 47.986 29.766 1.00 21.66 176 GLU A N 1
ATOM 1378 C CA . GLU A 1 176 ? 27.521 46.674 29.659 1.00 23.77 176 GLU A CA 1
ATOM 1379 C C . GLU A 1 176 ? 26.538 45.584 30.036 1.00 18.03 176 GLU A C 1
ATOM 1380 O O . GLU A 1 176 ? 25.872 45.679 31.064 1.00 20.75 176 GLU A O 1
ATOM 1386 N N . PHE A 1 177 ? 26.461 44.548 29.206 1.00 21.02 177 PHE A N 1
ATOM 1387 C CA . PHE A 1 177 ? 25.526 43.446 29.429 1.00 22.63 177 PHE A CA 1
ATOM 1388 C C . PHE A 1 177 ? 26.242 42.104 29.370 1.00 19.49 177 PHE A C 1
ATOM 1389 O O . PHE A 1 177 ? 27.298 41.990 28.756 1.00 21.57 177 PHE A O 1
ATOM 1397 N N . VAL A 1 178 ? 25.652 41.079 29.979 1.00 21.66 178 VAL A N 1
ATOM 1398 C CA . VAL A 1 178 ? 26.095 39.705 29.765 1.00 21.71 178 VAL A CA 1
ATOM 1399 C C . VAL A 1 178 ? 24.939 38.928 29.138 1.00 24.87 178 VAL A C 1
ATOM 1400 O O . VAL A 1 178 ? 23.785 39.354 29.197 1.00 22.50 178 VAL A O 1
ATOM 1404 N N . PHE A 1 179 ? 25.248 37.782 28.550 1.00 22.73 179 PHE A N 1
ATOM 1405 C CA . PHE A 1 179 ? 24.246 36.974 27.858 1.00 20.80 179 PHE A CA 1
ATOM 1406 C C . PHE A 1 179 ? 24.052 35.710 28.655 1.00 23.79 179 PHE A C 1
ATOM 1407 O O . PHE A 1 179 ? 25.013 35.028 28.965 1.00 25.31 179 PHE A O 1
ATOM 1415 N N . ILE A 1 180 ? 22.811 35.421 29.012 1.00 22.62 180 ILE A N 1
ATOM 1416 C CA . ILE A 1 180 ? 22.516 34.243 29.817 1.00 21.85 180 ILE A CA 1
ATOM 1417 C C . ILE A 1 180 ? 21.566 33.337 29.017 1.00 27.13 180 ILE A C 1
ATOM 1418 O O . ILE A 1 180 ? 20.447 33.719 28.722 1.00 25.79 180 ILE A O 1
ATOM 1423 N N . LYS A 1 181 ? 22.022 32.153 28.642 1.00 26.55 181 LYS A N 1
ATOM 1424 C CA . LYS A 1 181 ? 21.155 31.225 27.926 1.00 27.07 181 LYS A CA 1
ATOM 1425 C C . LYS A 1 181 ? 19.881 30.987 28.748 1.00 29.60 181 LYS A C 1
ATOM 1426 O O . LYS A 1 181 ? 19.949 30.676 29.928 1.00 31.71 181 LYS A O 1
ATOM 1432 N N . THR A 1 182 ? 18.704 31.135 28.139 1.00 28.48 182 THR A N 1
ATOM 1433 C CA . THR A 1 182 ? 17.484 31.030 28.921 1.00 33.83 182 THR A CA 1
ATOM 1434 C C . THR A 1 182 ? 17.257 29.581 29.341 1.00 41.32 182 THR A C 1
ATOM 1435 O O . THR A 1 182 ? 16.675 29.326 30.379 1.00 43.79 182 THR A O 1
ATOM 1439 N N . ASN A 1 183 ? 17.682 28.627 28.525 1.00 43.16 183 ASN A N 1
ATOM 1440 C CA . ASN A 1 183 ? 17.670 27.243 28.984 1.00 55.67 183 ASN A CA 1
ATOM 1441 C C . ASN A 1 183 ? 19.004 26.911 29.649 1.00 61.18 183 ASN A C 1
ATOM 1442 O O . ASN A 1 183 ? 19.910 26.368 29.010 1.00 59.71 183 ASN A O 1
ATOM 1447 N N . ARG A 1 184 ? 19.110 27.266 30.932 1.00 61.22 184 ARG A N 1
ATOM 1448 C CA . ARG A 1 184 ? 20.355 27.147 31.700 1.00 65.27 184 ARG A CA 1
ATOM 1449 C C . ARG A 1 184 ? 20.073 26.605 33.102 1.00 67.57 184 ARG A C 1
ATOM 1450 O O . ARG A 1 184 ? 19.856 27.367 34.053 1.00 66.29 184 ARG A O 1
ATOM 1458 N N . ALA B 1 2 ? 24.473 28.621 55.544 1.00 52.85 2 ALA B N 1
ATOM 1459 C CA . ALA B 1 2 ? 25.908 28.819 55.371 1.00 53.58 2 ALA B CA 1
ATOM 1460 C C . ALA B 1 2 ? 26.186 29.931 54.366 1.00 41.61 2 ALA B C 1
ATOM 1461 O O . ALA B 1 2 ? 25.438 30.110 53.406 1.00 43.37 2 ALA B O 1
ATOM 1463 N N . PRO B 1 3 ? 27.262 30.694 54.594 1.00 46.51 3 PRO B N 1
ATOM 1464 C CA . PRO B 1 3 ? 27.704 31.649 53.572 1.00 37.12 3 PRO B CA 1
ATOM 1465 C C . PRO B 1 3 ? 27.889 30.981 52.204 1.00 34.76 3 PRO B C 1
ATOM 1466 O O . PRO B 1 3 ? 28.211 29.791 52.112 1.00 33.88 3 PRO B O 1
ATOM 1470 N N . LYS B 1 4 ? 27.677 31.747 51.139 1.00 29.48 4 LYS B N 1
ATOM 1471 C CA . LYS B 1 4 ? 27.842 31.221 49.788 1.00 27.75 4 LYS B CA 1
ATOM 1472 C C . LYS B 1 4 ? 29.319 30.982 49.469 1.00 24.23 4 LYS B C 1
ATOM 1473 O O . LYS B 1 4 ? 30.177 31.727 49.918 1.00 28.40 4 LYS B O 1
ATOM 1477 N N . PRO B 1 5 ? 29.609 29.944 48.685 1.00 28.06 5 PRO B N 1
ATOM 1478 C CA . PRO B 1 5 ? 30.966 29.801 48.158 1.00 24.43 5 PRO B CA 1
ATOM 1479 C C . PRO B 1 5 ? 31.371 30.973 47.284 1.00 25.04 5 PRO B C 1
ATOM 1480 O O . PRO B 1 5 ? 30.575 31.444 46.484 1.00 25.63 5 PRO B O 1
ATOM 1484 N N . ILE B 1 6 ? 32.615 31.424 47.430 1.00 24.07 6 ILE B N 1
ATOM 1485 C CA . ILE B 1 6 ? 33.255 32.280 46.424 1.00 24.94 6 ILE B CA 1
ATOM 1486 C C . ILE B 1 6 ? 33.467 31.428 45.180 1.00 27.04 6 ILE B C 1
ATOM 1487 O O . ILE B 1 6 ? 33.877 30.282 45.296 1.00 26.60 6 ILE B O 1
ATOM 1492 N N . VAL B 1 7 ? 33.204 31.959 43.985 1.00 22.74 7 VAL B N 1
ATOM 1493 C CA . VAL B 1 7 ? 33.492 31.201 42.775 1.00 23.24 7 VAL B CA 1
ATOM 1494 C C . VAL B 1 7 ? 34.550 31.902 41.927 1.00 22.57 7 VAL B C 1
ATOM 1495 O O . VAL B 1 7 ? 34.763 33.120 42.037 1.00 26.13 7 VAL B O 1
ATOM 1499 N N . ASP B 1 8 ? 35.225 31.118 41.113 1.00 20.70 8 ASP B N 1
ATOM 1500 C CA . ASP B 1 8 ? 36.253 31.661 40.231 1.00 19.59 8 ASP B CA 1
ATOM 1501 C C . ASP B 1 8 ? 35.615 32.140 38.923 1.00 21.43 8 ASP B C 1
ATOM 1502 O O . ASP B 1 8 ? 34.384 32.112 38.768 1.00 24.41 8 ASP B O 1
ATOM 1507 N N . ILE B 1 9 ? 36.437 32.559 37.973 1.00 22.13 9 ILE B N 1
ATOM 1508 C CA . ILE B 1 9 ? 35.912 33.160 36.742 1.00 22.97 9 ILE B CA 1
ATOM 1509 C C . ILE B 1 9 ? 35.120 32.128 35.910 1.00 26.28 9 ILE B C 1
ATOM 1510 O O . ILE B 1 9 ? 34.299 32.481 35.061 1.00 27.16 9 ILE B O 1
ATOM 1515 N N . ASP B 1 10 ? 35.368 30.849 36.179 1.00 23.32 10 ASP B N 1
ATOM 1516 C CA . ASP B 1 10 ? 34.679 29.751 35.504 1.00 26.85 10 ASP B CA 1
ATOM 1517 C C . ASP B 1 10 ? 33.478 29.230 36.299 1.00 30.74 10 ASP B C 1
ATOM 1518 O O . ASP B 1 10 ? 32.887 28.205 35.945 1.00 29.63 10 ASP B O 1
ATOM 1523 N N . GLY B 1 11 ? 33.099 29.947 37.357 1.00 26.24 11 GLY B N 1
ATOM 1524 C CA . GLY B 1 11 ? 31.942 29.603 38.158 1.00 26.16 11 GLY B CA 1
ATOM 1525 C C . GLY B 1 11 ? 32.147 28.454 39.129 1.00 27.27 11 GLY B C 1
ATOM 1526 O O . GLY B 1 11 ? 31.189 28.016 39.777 1.00 30.52 11 GLY B O 1
ATOM 1527 N N . LYS B 1 12 ? 33.387 27.982 39.270 1.00 25.64 12 LYS B N 1
ATOM 1528 C CA . LYS B 1 12 ? 33.661 26.866 40.189 1.00 27.91 12 LYS B CA 1
ATOM 1529 C C . LYS B 1 12 ? 34.080 27.394 41.561 1.00 29.23 12 LYS B C 1
ATOM 1530 O O . LYS B 1 12 ? 34.667 28.471 41.654 1.00 24.41 12 LYS B O 1
ATOM 1536 N N . PRO B 1 13 ? 33.787 26.629 42.631 1.00 26.58 13 PRO B N 1
ATOM 1537 C CA . PRO B 1 13 ? 34.190 27.083 43.969 1.00 25.13 13 PRO B CA 1
ATOM 1538 C C . PRO B 1 13 ? 35.679 27.380 44.046 1.00 24.31 13 PRO B C 1
ATOM 1539 O O . PRO B 1 13 ? 36.497 26.601 43.551 1.00 26.37 13 PRO B O 1
ATOM 1543 N N . VAL B 1 14 ? 36.016 28.495 44.683 1.00 23.71 14 VAL B N 1
ATOM 1544 C CA . VAL B 1 14 ? 37.403 28.790 45.016 1.00 23.34 14 VAL B CA 1
ATOM 1545 C C . VAL B 1 14 ? 37.782 27.922 46.216 1.00 20.78 14 VAL B C 1
ATOM 1546 O O . VAL B 1 14 ? 37.015 27.806 47.180 1.00 23.99 14 VAL B O 1
ATOM 1550 N N . LEU B 1 15 ? 38.956 27.316 46.141 1.00 21.95 15 LEU B N 1
ATOM 1551 C CA . LEU B 1 15 ? 39.402 26.365 47.154 1.00 22.20 15 LEU B CA 1
ATOM 1552 C C . LEU B 1 15 ? 40.622 26.868 47.887 1.00 21.71 15 LEU B C 1
ATOM 1553 O O . LEU B 1 15 ? 41.471 27.563 47.314 1.00 23.92 15 LEU B O 1
ATOM 1558 N N . TYR B 1 16 ? 40.755 26.445 49.137 1.00 23.99 16 TYR B N 1
ATOM 1559 C CA . TYR B 1 16 ? 41.960 26.726 49.900 1.00 21.64 16 TYR B CA 1
ATOM 1560 C C . TYR B 1 16 ? 43.118 25.873 49.372 1.00 23.74 16 TYR B C 1
ATOM 1561 O O . TYR B 1 16 ? 42.919 24.769 48.876 1.00 25.95 16 TYR B O 1
ATOM 1570 N N . GLY B 1 17 ? 44.334 26.394 49.480 1.00 23.58 17 GLY B N 1
ATOM 1571 C CA . GLY B 1 17 ? 45.517 25.618 49.165 1.00 24.23 17 GLY B CA 1
ATOM 1572 C C . GLY B 1 17 ? 45.786 25.471 47.674 1.00 30.22 17 GLY B C 1
ATOM 1573 O O . GLY B 1 17 ? 46.566 24.604 47.292 1.00 30.60 17 GLY B O 1
ATOM 1574 N N . VAL B 1 18 ? 45.158 26.325 46.853 1.00 26.36 18 VAL B N 1
ATOM 1575 C CA . VAL B 1 18 ? 45.205 26.256 45.388 1.00 24.55 18 VAL B CA 1
ATOM 1576 C C . VAL B 1 18 ? 45.609 27.622 44.834 1.00 22.78 18 VAL B C 1
ATOM 1577 O O . VAL B 1 18 ? 45.130 28.649 45.308 1.00 23.76 18 VAL B O 1
ATOM 1581 N N . ASP B 1 19 ? 46.482 27.645 43.830 1.00 23.21 19 ASP B N 1
ATOM 1582 C CA . ASP B 1 19 ? 46.946 28.898 43.258 1.00 23.81 19 ASP B CA 1
ATOM 1583 C C . ASP B 1 19 ? 45.898 29.587 42.375 1.00 23.90 19 ASP B C 1
ATOM 1584 O O . ASP B 1 19 ? 45.322 28.968 41.482 1.00 23.81 19 ASP B O 1
ATOM 1589 N N . TYR B 1 20 ? 45.662 30.868 42.636 1.00 21.01 20 TYR B N 1
ATOM 1590 C CA . TYR B 1 20 ? 44.803 31.674 41.781 1.00 22.70 20 TYR B CA 1
ATOM 1591 C C . TYR B 1 20 ? 45.524 32.949 41.463 1.00 22.61 20 TYR B C 1
ATOM 1592 O O . TYR B 1 20 ? 46.266 33.457 42.307 1.00 22.39 20 TYR B O 1
ATOM 1601 N N . PHE B 1 21 ? 45.269 33.502 40.287 1.00 21.71 21 PHE B N 1
ATOM 1602 C CA . PHE B 1 21 ? 45.587 34.897 40.053 1.00 21.66 21 PHE B CA 1
ATOM 1603 C C . PHE B 1 21 ? 44.419 35.720 40.560 1.00 23.69 21 PHE B C 1
ATOM 1604 O O . PHE B 1 21 ? 43.265 35.325 40.431 1.00 23.98 21 PHE B O 1
ATOM 1612 N N . VAL B 1 22 ? 44.713 36.878 41.119 1.00 19.81 22 VAL B N 1
ATOM 1613 C CA . VAL B 1 22 ? 43.661 37.754 41.620 1.00 20.11 22 VAL B CA 1
ATOM 1614 C C . VAL B 1 22 ? 43.733 38.979 40.746 1.00 21.71 22 VAL B C 1
ATOM 1615 O O . VAL B 1 22 ? 44.675 39.764 40.844 1.00 20.83 22 VAL B O 1
ATOM 1619 N N . VAL B 1 23 ? 42.733 39.133 39.889 1.00 20.24 23 VAL B N 1
ATOM 1620 C CA . VAL B 1 23 ? 42.850 40.031 38.751 1.00 19.51 23 VAL B CA 1
ATOM 1621 C C . VAL B 1 23 ? 41.710 41.033 38.710 1.00 22.59 23 VAL B C 1
ATOM 1622 O O . VAL B 1 23 ? 40.580 40.698 39.007 1.00 21.96 23 VAL B O 1
ATOM 1626 N N . SER B 1 24 ? 42.021 42.270 38.356 1.00 23.24 24 SER B N 1
ATOM 1627 C CA . SER B 1 24 ? 41.016 43.321 38.329 1.00 21.73 24 SER B CA 1
ATOM 1628 C C . SER B 1 24 ? 39.868 42.893 37.411 1.00 20.40 24 SER B C 1
ATOM 1629 O O . SER B 1 24 ? 40.091 42.408 36.309 1.00 23.08 24 SER B O 1
ATOM 1632 N N . ALA B 1 25 ? 38.655 43.088 37.901 1.00 21.26 25 ALA B N 1
ATOM 1633 C CA . ALA B 1 25 ? 37.463 42.780 37.100 1.00 21.43 25 ALA B CA 1
ATOM 1634 C C . ALA B 1 25 ? 37.286 43.802 35.989 1.00 26.31 25 ALA B C 1
ATOM 1635 O O . ALA B 1 25 ? 36.663 43.523 34.983 1.00 27.98 25 ALA B O 1
ATOM 1637 N N . ILE B 1 26 ? 37.800 45.001 36.198 1.00 22.54 26 ILE B N 1
ATOM 1638 C CA . ILE B 1 26 ? 37.702 46.070 35.206 1.00 24.83 26 ILE B CA 1
ATOM 1639 C C . ILE B 1 26 ? 38.977 46.152 34.373 1.00 28.55 26 ILE B C 1
ATOM 1640 O O . ILE B 1 26 ? 40.073 46.180 34.921 1.00 26.29 26 ILE B O 1
ATOM 1645 N N . TRP B 1 27 ? 38.843 46.177 33.045 1.00 28.13 27 TRP B N 1
ATOM 1646 C CA . TRP B 1 27 ? 39.999 46.179 32.133 1.00 29.69 27 TRP B CA 1
ATOM 1647 C C . TRP B 1 27 ? 40.554 47.584 31.897 1.00 34.75 27 TRP B C 1
ATOM 1648 O O . TRP B 1 27 ? 40.082 48.552 32.475 1.00 37.78 27 TRP B O 1
ATOM 1659 N N . GLY B 1 28 ? 41.556 47.692 31.031 1.00 39.04 28 GLY B N 1
ATOM 1660 C CA . GLY B 1 28 ? 42.107 48.987 30.671 1.00 36.63 28 GLY B CA 1
ATOM 1661 C C . GLY B 1 28 ? 43.063 49.550 31.709 1.00 33.87 28 GLY B C 1
ATOM 1662 O O . GLY B 1 28 ? 43.897 48.827 32.252 1.00 29.79 28 GLY B O 1
ATOM 1663 N N . ALA B 1 29 ? 42.945 50.845 31.983 1.00 29.26 29 ALA B N 1
ATOM 1664 C CA . ALA B 1 29 ? 43.840 51.507 32.919 1.00 28.47 29 ALA B CA 1
ATOM 1665 C C . ALA B 1 29 ? 43.810 50.786 34.262 1.00 30.78 29 ALA B C 1
ATOM 1666 O O . ALA B 1 29 ? 44.839 50.623 34.891 1.00 32.57 29 ALA B O 1
ATOM 1668 N N . GLY B 1 30 ? 42.632 50.325 34.664 1.00 28.82 30 GLY B N 1
ATOM 1669 C CA . GLY B 1 30 ? 42.467 49.704 35.969 1.00 32.08 30 GLY B CA 1
ATOM 1670 C C . GLY B 1 30 ? 42.763 48.216 35.993 1.00 29.71 30 GLY B C 1
ATOM 1671 O O . GLY B 1 30 ? 42.604 47.562 37.042 1.00 28.16 30 GLY B O 1
ATOM 1672 N N . GLY B 1 31 ? 43.229 47.688 34.866 1.00 27.20 31 GLY B N 1
ATOM 1673 C CA . GLY B 1 31 ? 43.423 46.258 34.723 1.00 28.70 31 GLY B CA 1
ATOM 1674 C C . GLY B 1 31 ? 44.705 45.812 35.397 1.00 27.75 31 GLY B C 1
ATOM 1675 O O . GLY B 1 31 ? 45.593 46.621 35.692 1.00 25.78 31 GLY B O 1
ATOM 1676 N N . GLY B 1 32 ? 44.809 44.507 35.615 1.00 26.03 32 GLY B N 1
ATOM 1677 C CA . GLY B 1 32 ? 46.014 43.922 36.166 1.00 22.37 32 GLY B CA 1
ATOM 1678 C C . GLY B 1 32 ? 45.734 43.053 37.383 1.00 19.37 32 GLY B C 1
ATOM 1679 O O . GLY B 1 32 ? 44.789 43.299 38.155 1.00 21.78 32 GLY B O 1
ATOM 1680 N N . GLY B 1 33 ? 46.622 42.086 37.592 1.00 21.01 33 GLY B N 1
ATOM 1681 C CA . GLY B 1 33 ? 46.584 41.241 38.769 1.00 20.53 33 GLY B CA 1
ATOM 1682 C C . GLY B 1 33 ? 47.523 41.752 39.860 1.00 22.19 33 GLY B C 1
ATOM 1683 O O . GLY B 1 33 ? 47.960 42.916 39.836 1.00 20.80 33 GLY B O 1
ATOM 1684 N N . LEU B 1 34 ? 47.830 40.896 40.830 1.00 18.16 34 LEU B N 1
ATOM 1685 C CA . LEU B 1 34 ? 48.545 41.361 42.029 1.00 18.99 34 LEU B CA 1
ATOM 1686 C C . LEU B 1 34 ? 49.926 40.771 42.136 1.00 21.21 34 LEU B C 1
ATOM 1687 O O . LEU B 1 34 ? 50.160 39.624 41.772 1.00 21.47 34 LEU B O 1
ATOM 1692 N N . THR B 1 35 ? 50.828 41.568 42.672 1.00 20.32 35 THR B N 1
ATOM 1693 C CA . THR B 1 35 ? 52.205 41.135 42.922 1.00 18.83 35 THR B CA 1
ATOM 1694 C C . THR B 1 35 ? 52.771 41.911 44.142 1.00 21.20 35 THR B C 1
ATOM 1695 O O . THR B 1 35 ? 52.004 42.359 45.019 1.00 22.17 35 THR B O 1
ATOM 1699 N N . VAL B 1 36 ? 54.099 42.021 44.236 1.00 22.70 36 VAL B N 1
ATOM 1700 C CA . VAL B 1 36 ? 54.756 42.601 45.406 1.00 21.97 36 VAL B CA 1
ATOM 1701 C C . VAL B 1 36 ? 55.799 43.611 44.923 1.00 21.25 36 VAL B C 1
ATOM 1702 O O . VAL B 1 36 ? 56.335 43.482 43.817 1.00 21.51 36 VAL B O 1
ATOM 1706 N N . TYR B 1 37 ? 56.042 44.635 45.732 1.00 25.28 37 TYR B N 1
ATOM 1707 C CA . TYR B 1 37 ? 57.083 45.605 45.422 1.00 24.52 37 TYR B CA 1
ATOM 1708 C C . TYR B 1 37 ? 57.516 46.341 46.670 1.00 25.79 37 TYR B C 1
ATOM 1709 O O . TYR B 1 37 ? 56.729 46.532 47.600 1.00 24.87 37 TYR B O 1
ATOM 1718 N N . GLY B 1 38 ? 58.773 46.765 46.696 1.00 26.74 38 GLY B N 1
ATOM 1719 C CA . GLY B 1 38 ? 59.297 47.484 47.849 1.00 22.41 38 GLY B CA 1
ATOM 1720 C C . GLY B 1 38 ? 58.846 48.931 47.839 1.00 25.07 38 GLY B C 1
ATOM 1721 O O . GLY B 1 38 ? 57.942 49.291 47.100 1.00 26.78 38 GLY B O 1
ATOM 1722 N N . PRO B 1 39 ? 59.480 49.776 48.662 1.00 29.18 39 PRO B N 1
ATOM 1723 C CA . PRO B 1 39 ? 59.071 51.179 48.823 1.00 35.80 39 PRO B CA 1
ATOM 1724 C C . PRO B 1 39 ? 59.129 52.003 47.534 1.00 32.06 39 PRO B C 1
ATOM 1725 O O . PRO B 1 39 ? 58.424 52.997 47.423 1.00 42.19 39 PRO B O 1
ATOM 1729 N N . GLY B 1 40 ? 59.984 51.621 46.595 1.00 34.57 40 GLY B N 1
ATOM 1730 C CA . GLY B 1 40 ? 60.008 52.265 45.290 1.00 41.18 40 GLY B CA 1
ATOM 1731 C C . GLY B 1 40 ? 61.206 53.167 45.030 1.00 48.74 40 GLY B C 1
ATOM 1732 O O . GLY B 1 40 ? 61.424 53.625 43.907 1.00 48.46 40 GLY B O 1
ATOM 1733 N N . ASN B 1 41 ? 61.985 53.423 46.071 1.00 52.01 41 ASN B N 1
ATOM 1734 C CA . ASN B 1 41 ? 63.218 54.193 45.936 1.00 52.26 41 ASN B CA 1
ATOM 1735 C C . ASN B 1 41 ? 64.279 53.124 46.173 1.00 48.65 41 ASN B C 1
ATOM 1736 O O . ASN B 1 41 ? 64.001 51.934 46.054 1.00 46.05 41 ASN B O 1
ATOM 1741 N N . LYS B 1 42 ? 65.487 53.548 46.528 1.00 48.12 42 LYS B N 1
ATOM 1742 C CA . LYS B 1 42 ? 66.694 52.731 46.486 1.00 46.06 42 LYS B CA 1
ATOM 1743 C C . LYS B 1 42 ? 66.539 51.418 47.257 1.00 51.59 42 LYS B C 1
ATOM 1744 O O . LYS B 1 42 ? 67.125 50.399 46.883 1.00 47.85 42 LYS B O 1
ATOM 1746 N N . LYS B 1 43 ? 65.754 51.452 48.332 1.00 40.24 43 LYS B N 1
ATOM 1747 C CA . LYS B 1 43 ? 65.531 50.279 49.177 1.00 44.32 43 LYS B CA 1
ATOM 1748 C C . LYS B 1 43 ? 64.655 49.246 48.480 1.00 39.84 43 LYS B C 1
ATOM 1749 O O . LYS B 1 43 ? 63.629 49.589 47.904 1.00 35.02 43 LYS B O 1
ATOM 1751 N N . LYS B 1 44 ? 65.053 47.980 48.562 1.00 34.06 44 LYS B N 1
ATOM 1752 C CA . LYS B 1 44 ? 64.337 46.907 47.886 1.00 36.73 44 LYS B CA 1
ATOM 1753 C C . LYS B 1 44 ? 63.278 46.284 48.799 1.00 38.72 44 LYS B C 1
ATOM 1754 O O . LYS B 1 44 ? 62.327 45.666 48.310 1.00 33.75 44 LYS B O 1
ATOM 1760 N N . CYS B 1 45 ? 63.459 46.470 50.111 1.00 31.88 45 CYS B N 1
ATOM 1761 C CA . CYS B 1 45 ? 62.622 45.865 51.157 1.00 33.03 45 CYS B CA 1
ATOM 1762 C C . CYS B 1 45 ? 62.127 46.947 52.120 1.00 32.83 45 CYS B C 1
ATOM 1763 O O . CYS B 1 45 ? 62.696 48.038 52.168 1.00 35.32 45 CYS B O 1
ATOM 1766 N N . PRO B 1 46 ? 61.038 46.679 52.863 1.00 29.49 46 PRO B N 1
ATOM 1767 C CA . PRO B 1 46 ? 60.187 45.488 52.834 1.00 30.85 46 PRO B CA 1
ATOM 1768 C C . PRO B 1 46 ? 59.130 45.614 51.722 1.00 35.45 46 PRO B C 1
ATOM 1769 O O . PRO B 1 46 ? 59.085 46.639 51.046 1.00 27.06 46 PRO B O 1
ATOM 1773 N N . LEU B 1 47 ? 58.283 44.604 51.555 1.00 25.81 47 LEU B N 1
ATOM 1774 C CA . LEU B 1 47 ? 57.384 44.548 50.396 1.00 23.21 47 LEU B CA 1
ATOM 1775 C C . LEU B 1 47 ? 55.932 44.837 50.782 1.00 24.87 47 LEU B C 1
ATOM 1776 O O . LEU B 1 47 ? 55.494 44.541 51.907 1.00 24.80 47 LEU B O 1
ATOM 1781 N N . SER B 1 48 ? 55.182 45.394 49.828 1.00 24.24 48 SER B N 1
ATOM 1782 C CA . SER B 1 48 ? 53.734 45.466 49.991 1.00 23.03 48 SER B CA 1
ATOM 1783 C C . SER B 1 48 ? 53.076 44.864 48.764 1.00 22.47 48 SER B C 1
ATOM 1784 O O . SER B 1 48 ? 53.734 44.583 47.757 1.00 22.58 48 SER B O 1
ATOM 1787 N N . VAL B 1 49 ? 51.768 44.654 48.858 1.00 21.45 49 VAL B N 1
ATOM 1788 C CA . VAL B 1 49 ? 50.996 44.066 47.770 1.00 20.22 49 VAL B CA 1
ATOM 1789 C C . VAL B 1 49 ? 50.586 45.175 46.816 1.00 23.29 49 VAL B C 1
ATOM 1790 O O . VAL B 1 49 ? 50.026 46.194 47.233 1.00 24.19 49 VAL B O 1
ATOM 1794 N N . VAL B 1 50 ? 50.899 44.986 45.548 1.00 21.12 50 VAL B N 1
ATOM 1795 C CA . VAL B 1 50 ? 50.616 46.006 44.545 1.00 19.84 50 VAL B CA 1
ATOM 1796 C C . VAL B 1 50 ? 49.891 45.427 43.340 1.00 22.35 50 VAL B C 1
ATOM 1797 O O . VAL B 1 50 ? 49.914 44.209 43.091 1.00 21.63 50 VAL B O 1
ATOM 1801 N N . GLN B 1 51 ? 49.272 46.294 42.544 1.00 19.50 51 GLN B N 1
ATOM 1802 C CA . GLN B 1 51 ? 48.681 45.812 41.305 1.00 20.33 51 GLN B CA 1
ATOM 1803 C C . GLN B 1 51 ? 49.684 45.962 40.154 1.00 22.81 51 GLN B C 1
ATOM 1804 O O . GLN B 1 51 ? 50.257 47.022 39.966 1.00 22.43 51 GLN B O 1
ATOM 1810 N N . ASP B 1 52 ? 49.910 44.876 39.422 1.00 18.84 52 ASP B N 1
ATOM 1811 C CA . ASP B 1 52 ? 50.723 44.908 38.210 1.00 21.05 52 ASP B CA 1
ATOM 1812 C C . ASP B 1 52 ? 49.832 45.276 37.025 1.00 23.93 52 ASP B C 1
ATOM 1813 O O . ASP B 1 52 ? 48.938 44.498 36.664 1.00 22.38 52 ASP B O 1
ATOM 1818 N N . PRO B 1 53 ? 50.056 46.457 36.405 1.00 22.89 53 PRO B N 1
ATOM 1819 C CA . PRO B 1 53 ? 49.136 46.872 35.333 1.00 23.88 53 PRO B CA 1
ATOM 1820 C C . PRO B 1 53 ? 49.276 46.082 34.027 1.00 23.02 53 PRO B C 1
ATOM 1821 O O . PRO B 1 53 ? 48.460 46.238 33.119 1.00 24.02 53 PRO B O 1
ATOM 1825 N N . PHE B 1 54 ? 50.305 45.254 33.929 1.00 21.99 54 PHE B N 1
ATOM 1826 C CA . PHE B 1 54 ? 50.688 44.662 32.651 1.00 21.34 54 PHE B CA 1
ATOM 1827 C C . PHE B 1 54 ? 50.260 43.216 32.455 1.00 23.75 54 PHE B C 1
ATOM 1828 O O . PHE B 1 54 ? 50.332 42.714 31.335 1.00 23.16 54 PHE B O 1
ATOM 1836 N N . ASP B 1 55 ? 49.857 42.521 33.520 1.00 20.91 55 ASP B N 1
ATOM 1837 C CA . ASP B 1 55 ? 49.563 41.090 33.387 1.00 23.88 55 ASP B CA 1
ATOM 1838 C C . ASP B 1 55 ? 48.740 40.629 34.575 1.00 25.05 55 ASP B C 1
ATOM 1839 O O . ASP B 1 55 ? 48.375 41.433 35.412 1.00 22.60 55 ASP B O 1
ATOM 1844 N N . ASN B 1 56 ? 48.478 39.331 34.660 1.00 23.20 56 ASN B N 1
ATOM 1845 C CA . ASN B 1 56 ? 47.629 38.804 35.735 1.00 22.45 56 ASN B CA 1
ATOM 1846 C C . ASN B 1 56 ? 48.341 38.648 37.080 1.00 24.56 56 ASN B C 1
ATOM 1847 O O . ASN B 1 56 ? 47.773 38.092 38.027 1.00 20.39 56 ASN B O 1
ATOM 1852 N N . GLY B 1 57 ? 49.594 39.087 37.170 1.00 22.02 57 GLY B N 1
ATOM 1853 C CA . GLY B 1 57 ? 50.297 39.090 38.447 1.00 21.70 57 GLY B CA 1
ATOM 1854 C C . GLY B 1 57 ? 50.844 37.731 38.855 1.00 24.01 57 GLY B C 1
ATOM 1855 O O . GLY B 1 57 ? 51.132 36.886 37.985 1.00 26.27 57 GLY B O 1
ATOM 1856 N N . GLU B 1 58 ? 50.987 37.524 40.167 1.00 22.82 58 GLU B N 1
ATOM 1857 C CA . GLU B 1 58 ? 51.605 36.324 40.719 1.00 20.42 58 GLU B CA 1
ATOM 1858 C C . GLU B 1 58 ? 50.541 35.468 41.397 1.00 22.20 58 GLU B C 1
ATOM 1859 O O . GLU B 1 58 ? 49.508 35.978 41.820 1.00 22.94 58 GLU B O 1
ATOM 1865 N N . PRO B 1 59 ? 50.809 34.167 41.519 1.00 24.10 59 PRO B N 1
ATOM 1866 C CA . PRO B 1 59 ? 49.843 33.244 42.124 1.00 23.65 59 PRO B CA 1
ATOM 1867 C C . PRO B 1 59 ? 49.695 33.461 43.637 1.00 22.37 59 PRO B C 1
ATOM 1868 O O . PRO B 1 59 ? 50.672 33.723 44.366 1.00 21.62 59 PRO B O 1
ATOM 1872 N N . ILE B 1 60 ? 48.444 33.334 44.079 1.00 20.71 60 ILE B N 1
ATOM 1873 C CA . ILE B 1 60 ? 48.024 33.601 45.434 1.00 21.55 60 ILE B CA 1
ATOM 1874 C C . ILE B 1 60 ? 47.326 32.363 45.950 1.00 20.73 60 ILE B C 1
ATOM 1875 O O . ILE B 1 60 ? 46.611 31.708 45.205 1.00 22.58 60 ILE B O 1
ATOM 1880 N N . ILE B 1 61 ? 47.573 32.036 47.213 1.00 20.27 61 ILE B N 1
ATOM 1881 C CA . ILE B 1 61 ? 46.933 30.902 47.885 1.00 21.24 61 ILE B CA 1
ATOM 1882 C C . ILE B 1 61 ? 46.213 31.375 49.131 1.00 20.42 61 ILE B C 1
ATOM 1883 O O . ILE B 1 61 ? 46.747 32.148 49.932 1.00 21.95 61 ILE B O 1
ATOM 1888 N N . PHE B 1 62 ? 44.996 30.890 49.314 1.00 21.01 62 PHE B N 1
ATOM 1889 C CA . PHE B 1 62 ? 44.202 31.205 50.499 1.00 20.42 62 PHE B CA 1
ATOM 1890 C C . PHE B 1 62 ? 44.328 30.048 51.476 1.00 22.20 62 PHE B C 1
ATOM 1891 O O . PHE B 1 62 ? 44.368 28.889 51.022 1.00 24.50 62 PHE B O 1
ATOM 1899 N N . SER B 1 63 ? 44.412 30.359 52.773 1.00 20.68 63 SER B N 1
ATOM 1900 C CA . SER B 1 63 ? 44.495 29.340 53.815 1.00 22.83 63 SER B CA 1
ATOM 1901 C C . SER B 1 63 ? 43.413 29.596 54.859 1.00 24.66 63 SER B C 1
ATOM 1902 O O . SER B 1 63 ? 43.160 30.743 55.281 1.00 21.78 63 SER B O 1
ATOM 1905 N N . ALA B 1 64 ? 42.774 28.514 55.282 1.00 22.45 64 ALA B N 1
ATOM 1906 C CA . ALA B 1 64 ? 41.661 28.595 56.215 1.00 24.17 64 ALA B CA 1
ATOM 1907 C C . ALA B 1 64 ? 42.134 28.808 57.661 1.00 27.59 64 ALA B C 1
ATOM 1908 O O . ALA B 1 64 ? 43.203 28.333 58.057 1.00 26.36 64 ALA B O 1
ATOM 1910 N N . ILE B 1 65 ? 41.336 29.516 58.455 1.00 24.86 65 ILE B N 1
ATOM 1911 C CA . ILE B 1 65 ? 41.666 29.655 59.870 1.00 24.54 65 ILE B CA 1
ATOM 1912 C C . ILE B 1 65 ? 41.239 28.388 60.632 1.00 25.00 65 ILE B C 1
ATOM 1913 O O . ILE B 1 65 ? 42.050 27.786 61.344 1.00 32.00 65 ILE B O 1
ATOM 1918 N N . LYS B 1 66 ? 39.977 28.004 60.500 1.00 25.97 66 LYS B N 1
ATOM 1919 C CA . LYS B 1 66 ? 39.464 26.790 61.134 1.00 30.68 66 LYS B CA 1
ATOM 1920 C C . LYS B 1 66 ? 39.624 25.616 60.192 1.00 31.34 66 LYS B C 1
ATOM 1921 O O . LYS B 1 66 ? 39.945 25.795 59.028 1.00 31.24 66 LYS B O 1
ATOM 1927 N N . ASN B 1 67 ? 39.386 24.408 60.685 1.00 32.68 67 ASN B N 1
ATOM 1928 C CA . ASN B 1 67 ? 39.363 23.263 59.785 1.00 32.77 67 ASN B CA 1
ATOM 1929 C C . ASN B 1 67 ? 38.140 23.404 58.886 1.00 33.34 67 ASN B C 1
ATOM 1930 O O . ASN B 1 67 ? 37.020 23.519 59.378 1.00 36.78 67 ASN B O 1
ATOM 1935 N N . VAL B 1 68 ? 38.343 23.436 57.572 1.00 29.07 68 VAL B N 1
ATOM 1936 C CA . VAL B 1 68 ? 37.227 23.544 56.629 1.00 26.67 68 VAL B CA 1
ATOM 1937 C C . VAL B 1 68 ? 37.232 22.301 55.748 1.00 27.47 68 VAL B C 1
ATOM 1938 O O . VAL B 1 68 ? 37.983 22.225 54.798 1.00 26.94 68 VAL B O 1
ATOM 1942 N N . LYS B 1 69 ? 36.412 21.311 56.077 1.00 27.83 69 LYS B N 1
ATOM 1943 C CA . LYS B 1 69 ? 36.574 19.987 55.481 1.00 29.63 69 LYS B CA 1
ATOM 1944 C C . LYS B 1 69 ? 36.286 19.955 53.984 1.00 29.83 69 LYS B C 1
ATOM 1945 O O . LYS B 1 69 ? 36.921 19.187 53.259 1.00 28.62 69 LYS B O 1
ATOM 1951 N N . ASP B 1 70 ? 35.347 20.774 53.511 1.00 28.51 70 ASP B N 1
ATOM 1952 C CA . ASP B 1 70 ? 35.066 20.804 52.071 1.00 26.91 70 ASP B CA 1
ATOM 1953 C C . ASP B 1 70 ? 36.087 21.685 51.320 1.00 28.99 70 ASP B C 1
ATOM 1954 O O . ASP B 1 70 ? 36.029 21.807 50.117 1.00 26.98 70 ASP B O 1
ATOM 1959 N N . ASN B 1 71 ? 37.013 22.296 52.055 1.00 26.34 71 ASN B N 1
ATOM 1960 C CA . ASN B 1 71 ? 38.089 23.068 51.441 1.00 25.29 71 ASN B CA 1
ATOM 1961 C C . ASN B 1 71 ? 37.596 24.246 50.600 1.00 23.17 71 ASN B C 1
ATOM 1962 O O . ASN B 1 71 ? 38.352 24.775 49.771 1.00 23.68 71 ASN B O 1
ATOM 1967 N N . ILE B 1 72 ? 36.364 24.695 50.841 1.00 25.20 72 ILE B N 1
ATOM 1968 C CA . ILE B 1 72 ? 35.794 25.748 49.989 1.00 23.35 72 ILE B CA 1
ATOM 1969 C C . ILE B 1 72 ? 35.831 27.115 50.667 1.00 23.58 72 ILE B C 1
ATOM 1970 O O . ILE B 1 72 ? 35.394 27.267 51.798 1.00 24.94 72 ILE B O 1
ATOM 1975 N N . VAL B 1 73 ? 36.319 28.117 49.943 1.00 23.07 73 VAL B N 1
ATOM 1976 C CA . VAL B 1 73 ? 36.373 29.481 50.467 1.00 22.26 73 VAL B CA 1
ATOM 1977 C C . VAL B 1 73 ? 34.986 30.079 50.360 1.00 24.81 73 VAL B C 1
ATOM 1978 O O . VAL B 1 73 ? 34.367 29.999 49.286 1.00 24.54 73 VAL B O 1
ATOM 1982 N N . ARG B 1 74 ? 34.495 30.689 51.445 1.00 24.77 74 ARG B N 1
ATOM 1983 C CA . ARG B 1 74 ? 33.136 31.243 51.451 1.00 26.50 74 ARG B CA 1
ATOM 1984 C C . ARG B 1 74 ? 33.136 32.730 51.770 1.00 26.59 74 ARG B C 1
ATOM 1985 O O . ARG B 1 74 ? 34.092 33.263 52.341 1.00 26.46 74 ARG B O 1
ATOM 1993 N N . GLU B 1 75 ? 32.048 33.385 51.383 1.00 24.78 75 GLU B N 1
ATOM 1994 C CA . GLU B 1 75 ? 31.874 34.814 51.578 1.00 25.99 75 GLU B CA 1
ATOM 1995 C C . GLU B 1 75 ? 31.927 35.233 53.050 1.00 24.72 75 GLU B C 1
ATOM 1996 O O . GLU B 1 75 ? 31.302 34.612 53.930 1.00 27.42 75 GLU B O 1
ATOM 2002 N N . SER B 1 76 ? 32.657 36.315 53.300 1.00 24.82 76 SER B N 1
ATOM 2003 C CA . SER B 1 76 ? 32.694 36.978 54.604 1.00 26.44 76 SER B CA 1
ATOM 2004 C C . SER B 1 76 ? 33.194 36.060 55.713 1.00 27.23 76 SER B C 1
ATOM 2005 O O . SER B 1 76 ? 32.729 36.148 56.840 1.00 29.72 76 SER B O 1
ATOM 2008 N N . VAL B 1 77 ? 34.101 35.162 55.373 1.00 21.76 77 VAL B N 1
ATOM 2009 C CA . VAL B 1 77 ? 34.782 34.344 56.368 1.00 21.74 77 VAL B CA 1
ATOM 2010 C C . VAL B 1 77 ? 36.251 34.773 56.435 1.00 22.94 77 VAL B C 1
ATOM 2011 O O . VAL B 1 77 ? 36.927 34.828 55.407 1.00 24.51 77 VAL B O 1
ATOM 2015 N N . ASP B 1 78 ? 36.746 35.078 57.642 1.00 22.97 78 ASP B N 1
ATOM 2016 C CA . ASP B 1 78 ? 38.160 35.384 57.808 1.00 20.80 78 ASP B CA 1
ATOM 2017 C C . ASP B 1 78 ? 39.039 34.297 57.235 1.00 23.77 78 ASP B C 1
ATOM 2018 O O . ASP B 1 78 ? 38.821 33.114 57.476 1.00 23.88 78 ASP B O 1
ATOM 2023 N N . LEU B 1 79 ? 40.051 34.706 56.479 1.00 19.55 79 LEU B N 1
ATOM 2024 C CA . LEU B 1 79 ? 40.998 33.756 55.935 1.00 20.55 79 LEU B CA 1
ATOM 2025 C C . LEU B 1 79 ? 42.362 34.411 55.802 1.00 22.37 79 LEU B C 1
ATOM 2026 O O . LEU B 1 79 ? 42.509 35.620 55.984 1.00 21.58 79 LEU B O 1
ATOM 2031 N N . ASN B 1 80 ? 43.363 33.596 55.538 1.00 21.21 80 ASN B N 1
ATOM 2032 C CA . ASN B 1 80 ? 44.721 34.092 55.328 1.00 20.56 80 ASN B CA 1
ATOM 2033 C C . ASN B 1 80 ? 45.022 34.088 53.825 1.00 21.48 80 ASN B C 1
ATOM 2034 O O . ASN B 1 80 ? 44.469 33.289 53.082 1.00 21.11 80 ASN B O 1
ATOM 2039 N N . VAL B 1 81 ? 45.954 34.945 53.420 1.00 20.17 81 VAL B N 1
ATOM 2040 C CA A VAL B 1 81 ? 46.300 35.130 52.015 0.83 20.18 81 VAL B CA 1
ATOM 2041 C CA B VAL B 1 81 ? 46.298 35.129 52.023 0.17 20.22 81 VAL B CA 1
ATOM 2042 C C . VAL B 1 81 ? 47.812 35.216 51.900 1.00 19.82 81 VAL B C 1
ATOM 2043 O O . VAL B 1 81 ? 48.456 35.892 52.697 1.00 21.98 81 VAL B O 1
ATOM 2050 N N . LYS B 1 82 ? 48.372 34.530 50.910 1.00 22.37 82 LYS B N 1
ATOM 2051 C CA . LYS B 1 82 ? 49.804 34.678 50.632 1.00 20.89 82 LYS B CA 1
ATOM 2052 C C . LYS B 1 82 ? 50.107 34.538 49.147 1.00 21.86 82 LYS B C 1
ATOM 2053 O O . LYS B 1 82 ? 49.350 33.924 48.387 1.00 19.75 82 LYS B O 1
ATOM 2059 N N . PHE B 1 83 ? 51.234 35.101 48.730 1.00 20.57 83 PHE B N 1
ATOM 2060 C CA . PHE B 1 83 ? 51.755 34.825 47.401 1.00 21.95 83 PHE B CA 1
ATOM 2061 C C . PHE B 1 83 ? 52.543 33.533 47.406 1.00 24.77 83 PHE B C 1
ATOM 2062 O O . PHE B 1 83 ? 53.375 33.293 48.306 1.00 23.64 83 PHE B O 1
ATOM 2070 N N . ASN B 1 84 ? 52.308 32.704 46.401 1.00 25.35 84 ASN B N 1
ATOM 2071 C CA . ASN B 1 84 ? 53.090 31.494 46.288 1.00 27.90 84 ASN B CA 1
ATOM 2072 C C . ASN B 1 84 ? 54.313 31.717 45.417 1.00 25.95 84 ASN B C 1
ATOM 2073 O O . ASN B 1 84 ? 54.382 31.286 44.236 1.00 27.56 84 ASN B O 1
ATOM 2078 N N . ILE B 1 85 ? 55.263 32.506 45.946 1.00 25.93 85 ILE B N 1
ATOM 2079 C CA . ILE B 1 85 ? 56.427 32.868 45.191 1.00 24.45 85 ILE B CA 1
ATOM 2080 C C . ILE B 1 85 ? 57.600 32.901 46.168 1.00 23.71 85 ILE B C 1
ATOM 2081 O O . ILE B 1 85 ? 57.362 32.916 47.341 1.00 28.96 85 ILE B O 1
ATOM 2086 N N . THR B 1 86 ? 58.814 33.051 45.659 1.00 28.64 86 THR B N 1
ATOM 2087 C CA . THR B 1 86 ? 59.961 33.293 46.521 1.00 33.08 86 THR B CA 1
ATOM 2088 C C . THR B 1 86 ? 60.299 34.779 46.426 1.00 31.49 86 THR B C 1
ATOM 2089 O O . THR B 1 86 ? 60.160 35.381 45.364 1.00 32.72 86 THR B O 1
ATOM 2093 N N . ILE B 1 87 ? 60.719 35.364 47.538 1.00 30.90 87 ILE B N 1
ATOM 2094 C CA . ILE B 1 87 ? 61.108 36.765 47.574 1.00 29.13 87 ILE B CA 1
ATOM 2095 C C . ILE B 1 87 ? 62.491 36.879 48.204 1.00 36.64 87 ILE B C 1
ATOM 2096 O O . ILE B 1 87 ? 62.976 35.939 48.847 1.00 37.11 87 ILE B O 1
ATOM 2101 N N . ASN B 1 88 ? 63.101 38.045 48.036 1.00 36.63 88 ASN B N 1
ATOM 2102 C CA . ASN B 1 88 ? 64.408 38.324 48.616 1.00 44.51 88 ASN B CA 1
ATOM 2103 C C . ASN B 1 88 ? 64.337 39.401 49.693 1.00 46.39 88 ASN B C 1
ATOM 2104 O O . ASN B 1 88 ? 65.227 40.237 49.806 1.00 49.11 88 ASN B O 1
ATOM 2109 N N . CYS B 1 89 ? 63.257 39.401 50.464 1.00 40.24 89 CYS B N 1
ATOM 2110 C CA . CYS B 1 89 ? 63.207 40.165 51.697 1.00 36.34 89 CYS B CA 1
ATOM 2111 C C . CYS B 1 89 ? 63.013 39.161 52.811 1.00 34.63 89 CYS B C 1
ATOM 2112 O O . CYS B 1 89 ? 62.450 38.081 52.593 1.00 35.54 89 CYS B O 1
ATOM 2115 N N . ASN B 1 90 ? 63.490 39.510 53.995 1.00 33.64 90 ASN B N 1
ATOM 2116 C CA . ASN B 1 90 ? 63.405 38.626 55.148 1.00 38.05 90 ASN B CA 1
ATOM 2117 C C . ASN B 1 90 ? 62.039 38.702 55.842 1.00 28.73 90 ASN B C 1
ATOM 2118 O O . ASN B 1 90 ? 61.918 39.216 56.942 1.00 29.92 90 ASN B O 1
ATOM 2123 N N . GLU B 1 91 ? 61.004 38.217 55.156 1.00 29.52 91 GLU B N 1
ATOM 2124 C CA . GLU B 1 91 ? 59.663 38.226 55.709 1.00 25.99 91 GLU B CA 1
ATOM 2125 C C . GLU B 1 91 ? 58.822 37.182 54.974 1.00 21.94 91 GLU B C 1
ATOM 2126 O O . GLU B 1 91 ? 59.199 36.726 53.921 1.00 24.99 91 GLU B O 1
ATOM 2132 N N . THR B 1 92 ? 57.694 36.773 55.548 1.00 25.07 92 THR B N 1
ATOM 2133 C CA . THR B 1 92 ? 56.812 35.835 54.853 1.00 26.28 92 THR B CA 1
ATOM 2134 C C . THR B 1 92 ? 56.145 36.491 53.652 1.00 24.54 92 THR B C 1
ATOM 2135 O O . THR B 1 92 ? 56.106 37.709 53.541 1.00 25.20 92 THR B O 1
ATOM 2139 N N . THR B 1 93 ? 55.574 35.675 52.778 1.00 23.37 93 THR B N 1
ATOM 2140 C CA . THR B 1 93 ? 54.865 36.200 51.594 1.00 21.11 93 THR B CA 1
ATOM 2141 C C . THR B 1 93 ? 53.371 36.370 51.899 1.00 21.08 93 THR B C 1
ATOM 2142 O O . THR B 1 93 ? 52.560 36.605 50.988 1.00 22.39 93 THR B O 1
ATOM 2146 N N . ALA B 1 94 ? 53.017 36.253 53.172 1.00 21.64 94 ALA B N 1
ATOM 2147 C CA . ALA B 1 94 ? 51.611 36.349 53.579 1.00 21.86 94 ALA B CA 1
ATOM 2148 C C . ALA B 1 94 ? 51.158 37.806 53.730 1.00 23.38 94 ALA B C 1
ATOM 2149 O O . ALA B 1 94 ? 51.940 38.660 54.126 1.00 23.62 94 ALA B O 1
ATOM 2151 N N . TRP B 1 95 ? 49.909 38.105 53.379 1.00 19.89 95 TRP B N 1
ATOM 2152 C CA . TRP B 1 95 ? 49.392 39.458 53.552 1.00 22.30 95 TRP B CA 1
ATOM 2153 C C . TRP B 1 95 ? 49.056 39.788 55.002 1.00 23.30 95 TRP B C 1
ATOM 2154 O O . TRP B 1 95 ? 48.615 38.931 55.801 1.00 20.50 95 TRP B O 1
ATOM 2165 N N . LYS B 1 96 ? 49.226 41.061 55.337 1.00 20.31 96 LYS B N 1
ATOM 2166 C CA . LYS B 1 96 ? 48.700 41.597 56.577 1.00 20.67 96 LYS B CA 1
ATOM 2167 C C . LYS B 1 96 ? 48.452 43.080 56.379 1.00 23.94 96 LYS B C 1
ATOM 2168 O O . LYS B 1 96 ? 48.911 43.668 55.411 1.00 22.58 96 LYS B O 1
ATOM 2174 N N . VAL B 1 97 ? 47.707 43.678 57.299 1.00 23.35 97 VAL B N 1
ATOM 2175 C CA . VAL B 1 97 ? 47.526 45.121 57.297 1.00 23.91 97 VAL B CA 1
ATOM 2176 C C . VAL B 1 97 ? 48.538 45.732 58.264 1.00 27.00 97 VAL B C 1
ATOM 2177 O O . VAL B 1 97 ? 48.683 45.271 59.394 1.00 26.08 97 VAL B O 1
ATOM 2181 N N . ASP B 1 98 ? 49.255 46.754 57.825 1.00 24.47 98 ASP B N 1
ATOM 2182 C CA . ASP B 1 98 ? 50.285 47.336 58.686 1.00 25.67 98 ASP B CA 1
ATOM 2183 C C . ASP B 1 98 ? 50.628 48.722 58.167 1.00 26.83 98 ASP B C 1
ATOM 2184 O O . ASP B 1 98 ? 50.114 49.140 57.145 1.00 25.76 98 ASP B O 1
ATOM 2189 N N . ARG B 1 99 ? 51.471 49.463 58.875 1.00 26.98 99 ARG B N 1
ATOM 2190 C CA . ARG B 1 99 ? 52.005 50.699 58.306 1.00 29.72 99 ARG B CA 1
ATOM 2191 C C . ARG B 1 99 ? 53.087 50.355 57.289 1.00 30.73 99 ARG B C 1
ATOM 2192 O O . ARG B 1 99 ? 53.842 49.399 57.473 1.00 34.59 99 ARG B O 1
ATOM 2200 N N . PHE B 1 100 ? 53.179 51.152 56.227 1.00 28.81 100 PHE B N 1
ATOM 2201 C CA . PHE B 1 100 ? 54.187 50.931 55.186 1.00 27.08 100 PHE B CA 1
ATOM 2202 C C . PHE B 1 100 ? 54.820 52.264 54.829 1.00 33.44 100 PHE B C 1
ATOM 2203 O O . PHE B 1 100 ? 54.126 53.262 54.648 1.00 33.93 100 PHE B O 1
ATOM 2211 N N . PRO B 1 101 ? 56.146 52.285 54.705 1.00 42.67 101 PRO B N 1
ATOM 2212 C CA . PRO B 1 101 ? 56.790 53.595 54.592 1.00 46.76 101 PRO B CA 1
ATOM 2213 C C . PRO B 1 101 ? 56.355 54.341 53.343 1.00 45.73 101 PRO B C 1
ATOM 2214 O O . PRO B 1 101 ? 56.148 53.738 52.288 1.00 48.65 101 PRO B O 1
ATOM 2218 N N . GLY B 1 102 ? 56.167 55.647 53.481 1.00 46.00 102 GLY B N 1
ATOM 2219 C CA . GLY B 1 102 ? 55.793 56.473 52.352 1.00 48.07 1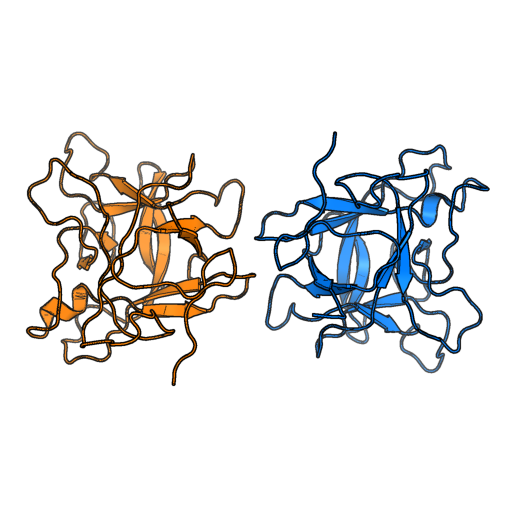02 GLY B CA 1
ATOM 2220 C C . GLY B 1 102 ? 54.301 56.489 52.095 1.00 46.35 102 GLY B C 1
ATOM 2221 O O . GLY B 1 102 ? 53.830 57.278 51.294 1.00 45.37 102 GLY B O 1
ATOM 2222 N N . VAL B 1 103 ? 53.552 55.639 52.796 1.00 44.60 103 VAL B N 1
ATOM 2223 C CA . VAL B 1 103 ? 52.105 55.545 52.610 1.00 40.36 103 VAL B CA 1
ATOM 2224 C C . VAL B 1 103 ? 51.330 55.851 53.895 1.00 43.28 103 VAL B C 1
ATOM 2225 O O . VAL B 1 103 ? 51.431 55.121 54.881 1.00 37.15 103 VAL B O 1
ATOM 2229 N N . ILE B 1 104 ? 50.539 56.916 53.886 1.00 39.01 104 ILE B N 1
ATOM 2230 C CA . ILE B 1 104 ? 49.727 57.232 55.047 1.00 44.41 104 ILE B CA 1
ATOM 2231 C C . ILE B 1 104 ? 48.613 56.205 55.157 1.00 45.55 104 ILE B C 1
ATOM 2232 O O . ILE B 1 104 ? 48.119 55.711 54.150 1.00 43.62 104 ILE B O 1
ATOM 2237 N N . GLY B 1 105 ? 48.242 55.868 56.383 1.00 37.28 105 GLY B N 1
ATOM 2238 C CA . GLY B 1 105 ? 47.112 54.990 56.619 1.00 38.50 105 GLY B CA 1
ATOM 2239 C C . GLY B 1 105 ? 47.543 53.554 56.792 1.00 31.33 105 GLY B C 1
ATOM 2240 O O . GLY B 1 105 ? 48.663 53.282 57.218 1.00 33.01 105 GLY B O 1
ATOM 2241 N N . TRP B 1 106 ? 46.640 52.631 56.484 1.00 29.15 106 TRP B N 1
ATOM 2242 C CA . TRP B 1 106 ? 46.905 51.208 56.660 1.00 23.42 106 TRP B CA 1
ATOM 2243 C C . TRP B 1 106 ? 47.051 50.539 55.294 1.00 26.02 106 TRP B C 1
ATOM 2244 O O . TRP B 1 106 ? 46.149 50.623 54.463 1.00 26.34 106 TRP B O 1
ATOM 2255 N N . THR B 1 107 ? 48.184 49.877 55.097 1.00 21.82 107 THR B N 1
ATOM 2256 C CA . THR B 1 107 ? 48.534 49.249 53.834 1.00 24.46 107 THR B CA 1
ATOM 2257 C C . THR B 1 107 ? 48.476 47.725 53.915 1.00 25.78 107 THR B C 1
ATOM 2258 O O . THR B 1 107 ? 48.713 47.156 54.958 1.00 25.30 107 THR B O 1
ATOM 2262 N N . VAL B 1 108 ? 48.133 47.053 52.807 1.00 22.80 108 VAL B N 1
ATOM 2263 C CA . VAL B 1 108 ? 48.284 45.608 52.748 1.00 21.64 108 VAL B CA 1
ATOM 2264 C C . VAL B 1 108 ? 49.735 45.306 52.417 1.00 21.98 108 VAL B C 1
ATOM 2265 O O . VAL B 1 108 ? 50.185 45.589 51.315 1.00 21.86 108 VAL B O 1
ATOM 2269 N N . THR B 1 109 ? 50.478 44.770 53.397 1.00 21.75 109 THR B N 1
ATOM 2270 C CA . THR B 1 109 ? 51.879 44.475 53.205 1.00 23.74 109 THR B CA 1
ATOM 2271 C C . THR B 1 109 ? 52.117 42.971 53.215 1.00 24.34 109 THR B C 1
ATOM 2272 O O . THR B 1 109 ? 51.187 42.180 53.339 1.00 21.98 109 THR B O 1
ATOM 2276 N N . LEU B 1 110 ? 53.372 42.577 53.056 1.00 23.49 110 LEU B N 1
ATOM 2277 C CA . LEU B 1 110 ? 53.752 41.193 53.313 1.00 23.54 110 LEU B CA 1
ATOM 2278 C C . LEU B 1 110 ? 54.123 41.024 54.792 1.00 25.88 110 LEU B C 1
ATOM 2279 O O . LEU B 1 110 ? 53.840 41.903 55.616 1.00 26.59 110 LEU B O 1
ATOM 2284 N N . GLY B 1 111 ? 54.708 39.878 55.142 1.00 22.69 111 GLY B N 1
ATOM 2285 C CA . GLY B 1 111 ? 55.099 39.624 56.529 1.00 22.02 111 GLY B CA 1
ATOM 2286 C C . GLY B 1 111 ? 53.939 39.162 57.406 1.00 28.92 111 GLY B C 1
ATOM 2287 O O . GLY B 1 111 ? 53.978 39.238 58.640 1.00 27.63 111 GLY B O 1
ATOM 2288 N N . GLY B 1 112 ? 52.878 38.677 56.784 1.00 24.61 112 GLY B N 1
ATOM 2289 C CA . GLY B 1 112 ? 51.714 38.285 57.554 1.00 22.18 112 GLY B CA 1
ATOM 2290 C C . GLY B 1 112 ? 51.939 36.982 58.308 1.00 25.26 112 GLY B C 1
ATOM 2291 O O . GLY B 1 112 ? 52.917 36.264 58.067 1.00 26.63 112 GLY B O 1
ATOM 2292 N N . GLU B 1 113 ? 51.017 36.674 59.207 1.00 23.79 113 GLU B N 1
ATOM 2293 C CA . GLU B 1 113 ? 51.059 35.441 59.987 1.00 23.84 113 GLU B CA 1
ATOM 2294 C C . GLU B 1 113 ? 49.921 34.550 59.525 1.00 30.85 113 GLU B C 1
ATOM 2295 O O . GLU B 1 113 ? 49.057 34.990 58.788 1.00 31.83 113 GLU B O 1
ATOM 2301 N N . LYS B 1 114 ? 49.903 33.317 60.004 1.00 27.90 114 LYS B N 1
ATOM 2302 C CA . LYS B 1 114 ? 48.855 32.371 59.656 1.00 27.94 114 LYS B CA 1
ATOM 2303 C C . LYS B 1 114 ? 48.158 31.907 60.919 1.00 27.26 114 LYS B C 1
ATOM 2304 O O . LYS B 1 114 ? 48.822 31.672 61.956 1.00 28.84 114 LYS B O 1
ATOM 2310 N N . GLY B 1 115 ? 46.840 31.758 60.866 1.00 23.38 115 GLY B N 1
ATOM 2311 C CA . GLY B 1 115 ? 46.086 31.177 61.981 1.00 24.78 115 GLY B CA 1
ATOM 2312 C C . GLY B 1 115 ? 45.751 32.206 63.038 1.00 25.76 115 GLY B C 1
ATOM 2313 O O . GLY B 1 115 ? 46.232 33.331 62.964 1.00 26.70 115 GLY B O 1
ATOM 2314 N N . TYR B 1 116 ? 44.950 31.827 64.037 1.00 25.65 116 TYR B N 1
ATOM 2315 C CA . TYR B 1 116 ? 44.666 32.718 65.151 1.00 25.07 116 TYR B CA 1
ATOM 2316 C C . TYR B 1 116 ? 45.546 32.385 66.356 1.00 27.93 116 TYR B C 1
ATOM 2317 O O . TYR B 1 116 ? 45.584 31.245 66.809 1.00 26.84 116 TYR B O 1
ATOM 2326 N N . HIS B 1 117 ? 46.252 33.373 66.880 1.00 22.69 117 HIS B N 1
ATOM 2327 C CA . HIS B 1 117 ? 46.956 33.164 68.144 1.00 19.98 117 HIS B CA 1
ATOM 2328 C C . HIS B 1 117 ? 46.925 34.437 68.984 1.00 24.98 117 HIS B C 1
ATOM 2329 O O . HIS B 1 117 ? 47.839 34.706 69.760 1.00 28.75 117 HIS B O 1
ATOM 2336 N N . GLY B 1 118 ? 45.851 35.202 68.854 1.00 23.12 118 GLY B N 1
ATOM 2337 C CA . GLY B 1 118 ? 45.703 36.401 69.660 1.00 21.60 118 GLY B CA 1
ATOM 2338 C C . GLY B 1 118 ? 45.444 37.645 68.824 1.00 21.43 118 GLY B C 1
ATOM 2339 O O . GLY B 1 118 ? 45.247 37.568 67.607 1.00 24.41 118 GLY B O 1
ATOM 2340 N N . PHE B 1 119 ? 45.444 38.796 69.496 1.00 24.02 119 PHE B N 1
ATOM 2341 C CA . PHE B 1 119 ? 44.950 40.027 68.880 1.00 25.04 119 PHE B CA 1
ATOM 2342 C C . PHE B 1 119 ? 45.651 40.360 67.569 1.00 25.75 119 PHE B C 1
ATOM 2343 O O . PHE B 1 119 ? 45.002 40.644 66.554 1.00 25.23 119 PHE B O 1
ATOM 2351 N N . GLU B 1 120 ? 46.974 40.348 67.593 1.00 24.34 120 GLU B N 1
ATOM 2352 C CA . GLU B 1 120 ? 47.749 40.841 66.462 1.00 24.52 120 GLU B CA 1
ATOM 2353 C C . GLU B 1 120 ? 47.628 39.915 65.240 1.00 24.47 120 GLU B C 1
ATOM 2354 O O . GLU B 1 120 ? 47.725 40.365 64.106 1.00 23.28 120 GLU B O 1
ATOM 2360 N N . SER B 1 121 ? 47.414 38.624 65.473 1.00 22.35 121 SER B N 1
ATOM 2361 C CA . SER B 1 121 ? 47.327 37.684 64.359 1.00 22.87 121 SER B CA 1
ATOM 2362 C C . SER B 1 121 ? 46.100 38.017 63.479 1.00 23.35 121 SER B C 1
ATOM 2363 O O . SER B 1 121 ? 46.062 37.650 62.299 1.00 21.91 121 SER B O 1
ATOM 2366 N N . THR B 1 122 ? 45.109 38.720 64.031 1.00 23.51 122 THR B N 1
ATOM 2367 C CA . THR B 1 122 ? 43.946 39.084 63.201 1.00 21.51 122 THR B CA 1
ATOM 2368 C C . THR B 1 122 ? 44.299 40.114 62.139 1.00 20.96 122 THR B C 1
ATOM 2369 O O . THR B 1 122 ? 43.528 40.330 61.200 1.00 22.75 122 THR B O 1
ATOM 2373 N N . HIS B 1 123 ? 45.461 40.741 62.259 1.00 21.86 123 HIS B N 1
ATOM 2374 C CA . HIS B 1 123 ? 45.858 41.724 61.258 1.00 21.95 123 HIS B CA 1
ATOM 2375 C C . HIS B 1 123 ? 46.250 41.028 59.931 1.00 24.50 123 HIS B C 1
ATOM 2376 O O . HIS B 1 123 ? 46.406 41.685 58.911 1.00 23.22 123 HIS B O 1
ATOM 2383 N N . SER B 1 124 ? 46.372 39.702 59.966 1.00 21.73 124 SER B N 1
ATOM 2384 C CA . SER B 1 124 ? 46.586 38.884 58.783 1.00 20.92 124 SER B CA 1
ATOM 2385 C C . SER B 1 124 ? 45.318 38.218 58.248 1.00 19.89 124 SER B C 1
ATOM 2386 O O . SER B 1 124 ? 45.393 37.356 57.370 1.00 22.58 124 SER B O 1
ATOM 2389 N N . MET B 1 125 ? 44.161 38.626 58.760 1.00 21.64 125 MET B N 1
ATOM 2390 C CA . MET B 1 125 ? 42.898 38.034 58.344 1.00 20.60 125 MET B CA 1
ATOM 2391 C C . MET B 1 125 ? 42.135 38.959 57.420 1.00 21.47 125 MET B C 1
ATOM 2392 O O . MET B 1 125 ? 41.914 40.128 57.750 1.00 22.59 125 MET B O 1
ATOM 2397 N N . PHE B 1 126 ? 41.696 38.411 56.296 1.00 18.95 126 PHE B N 1
ATOM 2398 C CA . PHE B 1 126 ? 40.916 39.169 55.312 1.00 19.91 126 PHE B CA 1
ATOM 2399 C C . PHE B 1 126 ? 39.618 38.450 55.035 1.00 24.71 126 PHE B C 1
ATOM 2400 O O . PHE B 1 126 ? 39.531 37.229 55.186 1.00 21.98 126 PHE B O 1
ATOM 2408 N N . LYS B 1 127 ? 38.601 39.207 54.645 1.00 21.25 127 LYS B N 1
ATOM 2409 C CA . LYS B 1 127 ? 37.356 38.608 54.157 1.00 24.92 127 LYS B CA 1
ATOM 2410 C C . LYS B 1 127 ? 37.158 38.916 52.692 1.00 23.75 127 LYS B C 1
ATOM 2411 O O . LYS B 1 127 ? 37.567 39.969 52.212 1.00 21.88 127 LYS B O 1
ATOM 2417 N N . ILE B 1 128 ? 36.550 37.967 51.975 1.00 20.28 128 ILE B N 1
ATOM 2418 C CA . ILE B 1 128 ? 36.199 38.152 50.566 1.00 19.99 128 ILE B CA 1
ATOM 2419 C C . ILE B 1 128 ? 34.681 38.292 50.470 1.00 24.06 128 ILE B C 1
ATOM 2420 O O . ILE B 1 128 ? 33.946 37.428 50.934 1.00 23.95 128 ILE B O 1
ATOM 2425 N N . LYS B 1 129 ? 34.210 39.393 49.904 1.00 22.70 129 LYS B N 1
ATOM 2426 C CA . LYS B 1 129 ? 32.767 39.654 49.806 1.00 23.72 129 LYS B CA 1
ATOM 2427 C C . LYS B 1 129 ? 32.380 39.868 48.354 1.00 22.90 129 LYS B C 1
ATOM 2428 O O . LYS B 1 129 ? 33.181 40.329 47.563 1.00 21.65 129 LYS B O 1
ATOM 2434 N N . LYS B 1 130 ? 31.144 39.529 48.002 1.00 21.95 130 LYS B N 1
ATOM 2435 C CA . LYS B 1 130 ? 30.676 39.741 46.630 1.00 24.19 130 LYS B CA 1
ATOM 2436 C C . LYS B 1 130 ? 30.679 41.237 46.267 1.00 24.39 130 LYS B C 1
ATOM 2437 O O . LYS B 1 130 ? 30.327 42.098 47.105 1.00 25.47 130 LYS B O 1
ATOM 2443 N N . ALA B 1 131 ? 31.093 41.542 45.039 1.00 23.14 131 ALA B N 1
ATOM 2444 C CA . ALA B 1 131 ? 31.022 42.893 44.485 1.00 23.00 131 ALA B CA 1
ATOM 2445 C C . ALA B 1 131 ? 30.066 42.913 43.270 1.00 25.42 131 ALA B C 1
ATOM 2446 O O . ALA B 1 131 ? 29.611 41.865 42.795 1.00 25.77 131 ALA B O 1
ATOM 2448 N N . GLY B 1 132 ? 29.844 44.100 42.729 1.00 27.50 132 GLY B N 1
ATOM 2449 C CA . GLY B 1 132 ? 28.718 44.311 41.837 1.00 28.43 132 GLY B CA 1
ATOM 2450 C C . GLY B 1 132 ? 28.935 44.009 40.363 1.00 26.58 132 GLY B C 1
ATOM 2451 O O . GLY B 1 132 ? 28.192 44.497 39.525 1.00 30.01 132 GLY B O 1
ATOM 2452 N N . LEU B 1 133 ? 29.954 43.220 40.042 1.00 25.99 133 LEU B N 1
ATOM 2453 C CA . LEU B 1 133 ? 30.302 42.892 38.658 1.00 25.13 133 LEU B CA 1
ATOM 2454 C C . LEU B 1 133 ? 30.320 41.376 38.506 1.00 26.53 133 LEU B C 1
ATOM 2455 O O . LEU B 1 133 ? 30.424 40.651 39.495 1.00 26.52 133 LEU B O 1
ATOM 2460 N N . PRO B 1 134 ? 30.208 40.876 37.262 1.00 28.02 134 PRO B N 1
ATOM 2461 C CA . PRO B 1 134 ? 30.089 39.418 37.151 1.00 24.33 134 PRO B CA 1
ATOM 2462 C C . PRO B 1 134 ? 31.340 38.699 37.699 1.00 23.16 134 PRO B C 1
ATOM 2463 O O . PRO B 1 134 ? 32.468 39.077 37.345 1.00 21.37 134 PRO B O 1
ATOM 2467 N N . PHE B 1 135 ? 31.099 37.676 38.517 1.00 24.40 135 PHE B N 1
ATOM 2468 C CA . PHE B 1 135 ? 32.148 36.834 39.108 1.00 23.86 135 PHE B CA 1
ATOM 2469 C C . PHE B 1 135 ? 33.136 37.634 39.943 1.00 26.79 135 PHE B C 1
ATOM 2470 O O . PHE B 1 135 ? 34.233 37.159 40.212 1.00 23.71 135 PHE B O 1
ATOM 2478 N N . SER B 1 136 ? 32.745 38.830 40.374 1.00 21.00 136 SER B N 1
ATOM 2479 C CA A SER B 1 136 ? 33.691 39.728 41.031 0.47 23.67 136 SER B CA 1
ATOM 2480 C CA B SER B 1 136 ? 33.684 39.733 41.037 0.53 23.68 136 SER B CA 1
ATOM 2481 C C . SER B 1 136 ? 33.473 39.818 42.537 1.00 23.62 136 SER B C 1
ATOM 2482 O O . SER B 1 136 ? 32.353 39.670 43.043 1.00 23.63 136 SER B O 1
ATOM 2487 N N . TYR B 1 137 ? 34.571 40.084 43.241 1.00 21.72 137 TYR B N 1
ATOM 2488 C CA . TYR B 1 137 ? 34.620 40.149 44.694 1.00 20.93 137 TYR B CA 1
ATOM 2489 C C . TYR B 1 137 ? 35.509 41.294 45.144 1.00 19.98 137 TYR B C 1
ATOM 2490 O O . TYR B 1 137 ? 36.303 41.788 44.362 1.00 21.57 137 TYR B O 1
ATOM 2499 N N . LYS B 1 138 ? 35.398 41.685 46.412 1.00 21.10 138 LYS B N 1
ATOM 2500 C CA . LYS B 1 138 ? 36.333 42.625 47.014 1.00 21.82 138 LYS B CA 1
ATOM 2501 C C . LYS B 1 138 ? 36.933 41.990 48.255 1.00 24.62 138 LYS B C 1
ATOM 2502 O O . LYS B 1 138 ? 36.372 41.055 48.825 1.00 24.19 138 LYS B O 1
ATOM 2508 N N . PHE B 1 139 ? 38.085 42.498 48.667 1.00 22.60 139 PHE B N 1
ATOM 2509 C CA . PHE B 1 139 ? 38.654 42.132 49.955 1.00 20.70 139 PHE B CA 1
ATOM 2510 C C . PHE B 1 139 ? 38.218 43.172 50.970 1.00 25.89 139 PHE B C 1
ATOM 2511 O O . PHE B 1 139 ? 38.165 44.365 50.668 1.00 23.33 139 PHE B O 1
ATOM 2519 N N . HIS B 1 140 ? 37.914 42.696 52.166 1.00 22.72 140 HIS B N 1
ATOM 2520 C CA . HIS B 1 140 ? 37.451 43.535 53.255 1.00 20.91 140 HIS B CA 1
ATOM 2521 C C . HIS B 1 140 ? 38.215 43.138 54.506 1.00 26.94 140 HIS B C 1
ATOM 2522 O O . HIS B 1 140 ? 38.418 41.953 54.783 1.00 22.01 140 HIS B O 1
ATOM 2529 N N . PHE B 1 141 ? 38.662 44.130 55.261 1.00 21.48 141 PHE B N 1
ATOM 2530 C CA . PHE B 1 141 ? 39.293 43.839 56.555 1.00 23.19 141 PHE B CA 1
ATOM 2531 C C . PHE B 1 141 ? 38.331 44.141 57.675 1.00 24.54 141 PHE B C 1
ATOM 2532 O O . PHE B 1 141 ? 38.003 45.305 57.918 1.00 23.11 141 PHE B O 1
ATOM 2540 N N . CYS B 1 142 ? 37.886 43.088 58.358 1.00 20.25 142 CYS B N 1
ATOM 2541 C CA . CYS B 1 142 ? 37.057 43.253 59.562 1.00 22.20 142 CYS B CA 1
ATOM 2542 C C . CYS B 1 142 ? 36.970 41.920 60.305 1.00 23.86 142 CYS B C 1
ATOM 2543 O O . CYS B 1 142 ? 35.982 41.208 60.205 1.00 26.82 142 CYS B O 1
ATOM 2546 N N . PRO B 1 143 ? 38.037 41.564 61.037 1.00 22.03 143 PRO B N 1
ATOM 2547 C CA . PRO B 1 143 ? 38.094 40.202 61.577 1.00 22.56 143 PRO B CA 1
ATOM 2548 C C . PRO B 1 143 ? 36.988 39.944 62.611 1.00 28.53 143 PRO B C 1
ATOM 2549 O O . PRO B 1 143 ? 36.595 40.861 63.330 1.00 25.63 143 PRO B O 1
ATOM 2553 N N . SER B 1 144 ? 36.516 38.705 62.674 1.00 23.31 144 SER B N 1
ATOM 2554 C CA . SER B 1 144 ? 35.493 38.302 63.646 1.00 24.10 144 SER B CA 1
ATOM 2555 C C . SER B 1 144 ? 36.120 37.672 64.891 1.00 26.59 144 SER B C 1
ATOM 2556 O O . SER B 1 144 ? 35.412 37.237 65.789 1.00 35.72 144 SER B O 1
ATOM 2559 N N . TYR B 1 145 ? 37.442 37.637 64.940 1.00 27.19 145 TYR B N 1
ATOM 2560 C CA . TYR B 1 145 ? 38.160 37.111 66.115 1.00 25.52 145 TYR B CA 1
ATOM 2561 C C . TYR B 1 145 ? 38.551 38.250 67.051 1.00 27.34 145 TYR B C 1
ATOM 2562 O O . TYR B 1 145 ? 38.674 39.398 66.629 1.00 25.74 145 TYR B O 1
ATOM 2571 N N . PRO B 1 146 ? 38.773 37.936 68.340 1.00 29.30 146 PRO B N 1
ATOM 2572 C CA . PRO B 1 146 ? 39.126 38.992 69.292 1.00 26.08 146 PRO B CA 1
ATOM 2573 C C . PRO B 1 146 ? 40.387 39.756 68.909 1.00 25.87 146 PRO B C 1
ATOM 2574 O O . PRO B 1 146 ? 41.411 39.165 68.527 1.00 23.56 146 PRO B O 1
ATOM 2578 N N . ARG B 1 147 ? 40.314 41.081 69.019 1.00 23.84 147 ARG B N 1
ATOM 2579 C CA . ARG B 1 147 ? 41.433 41.938 68.640 1.00 23.88 147 ARG B CA 1
ATOM 2580 C C . ARG B 1 147 ? 41.289 43.311 69.269 1.00 26.49 147 ARG B C 1
ATOM 2581 O O . ARG B 1 147 ? 40.296 43.595 69.925 1.00 33.63 147 ARG B O 1
ATOM 2589 N N . THR B 1 148 ? 42.296 44.154 69.105 1.00 26.73 148 THR B N 1
ATOM 2590 C CA . THR B 1 148 ? 42.191 45.531 69.563 1.00 30.05 148 THR B CA 1
ATOM 2591 C C . THR B 1 148 ? 41.593 46.388 68.457 1.00 36.59 148 THR B C 1
ATOM 2592 O O . THR B 1 148 ? 41.479 45.960 67.306 1.00 35.37 148 THR B O 1
ATOM 2596 N N . ARG B 1 149 ? 41.265 47.622 68.803 1.00 34.55 149 ARG B N 1
ATOM 2597 C CA . ARG B 1 149 ? 40.632 48.524 67.857 1.00 37.23 149 ARG B CA 1
ATOM 2598 C C . ARG B 1 149 ? 41.658 49.369 67.084 1.00 32.62 149 ARG B C 1
ATOM 2599 O O . ARG B 1 149 ? 41.290 50.347 66.434 1.00 35.02 149 ARG B O 1
ATOM 2601 N N . LEU B 1 150 ? 42.929 48.981 67.123 1.00 28.65 150 LEU B N 1
ATOM 2602 C CA . LEU B 1 150 ? 43.988 49.745 66.469 1.00 28.88 150 LEU B CA 1
ATOM 2603 C C . LEU B 1 150 ? 43.671 50.016 64.983 1.00 32.30 150 LEU B C 1
ATOM 2604 O O . LEU B 1 150 ? 43.752 51.158 64.513 1.00 30.55 150 LEU B O 1
ATOM 2609 N N . ILE B 1 151 ? 43.307 48.963 64.255 1.00 26.44 151 ILE B N 1
ATOM 2610 C CA . ILE B 1 151 ? 43.056 49.091 62.799 1.00 23.61 151 ILE B CA 1
ATOM 2611 C C . ILE B 1 151 ? 41.559 49.085 62.538 1.00 27.34 151 ILE B C 1
ATOM 2612 O O . ILE B 1 151 ? 40.899 48.081 62.771 1.00 30.52 151 ILE B O 1
ATOM 2617 N N . PRO B 1 152 ? 41.005 50.214 62.068 1.00 26.83 152 PRO B N 1
ATOM 2618 C CA . PRO B 1 152 ? 39.571 50.244 61.761 1.00 30.35 152 PRO B CA 1
ATOM 2619 C C . PRO B 1 152 ? 39.206 49.310 60.602 1.00 29.41 152 PRO B C 1
ATOM 2620 O O . PRO B 1 152 ? 40.013 49.146 59.678 1.00 28.12 152 PRO B O 1
ATOM 2624 N N . CYS B 1 153 ? 38.013 48.724 60.656 1.00 28.82 153 CYS B N 1
ATOM 2625 C CA . CYS B 1 153 ? 37.490 47.912 59.552 1.00 26.58 153 CYS B CA 1
ATOM 2626 C C . CYS B 1 153 ? 37.391 48.753 58.275 1.00 29.01 153 CYS B C 1
ATOM 2627 O O . CYS B 1 153 ? 37.080 49.935 58.323 1.00 27.88 153 CYS B O 1
ATOM 2630 N N . ASN B 1 154 ? 37.688 48.154 57.129 1.00 23.60 154 ASN B N 1
ATOM 2631 C CA . ASN B 1 154 ? 37.503 48.881 55.864 1.00 23.22 154 ASN B CA 1
ATOM 2632 C C . ASN B 1 154 ? 37.672 47.940 54.694 1.00 28.91 154 ASN B C 1
ATOM 2633 O O . ASN B 1 154 ? 38.235 46.862 54.857 1.00 23.81 154 ASN B O 1
ATOM 2638 N N . ASN B 1 155 ? 37.210 48.366 53.516 1.00 27.12 155 ASN B N 1
ATOM 2639 C CA . ASN B 1 155 ? 37.505 47.661 52.281 1.00 24.37 155 ASN B CA 1
ATOM 2640 C C . ASN B 1 155 ? 38.956 47.825 51.879 1.00 23.03 155 ASN B C 1
ATOM 2641 O O . ASN B 1 155 ? 39.654 48.701 52.375 1.00 25.20 155 ASN B O 1
ATOM 2646 N N . VAL B 1 156 ? 39.376 47.014 50.913 1.00 21.99 156 VAL B N 1
ATOM 2647 C CA . VAL B 1 156 ? 40.697 47.152 50.290 1.00 22.71 156 VAL B CA 1
ATOM 2648 C C . VAL B 1 156 ? 40.536 47.762 48.884 1.00 23.23 156 VAL B C 1
ATOM 2649 O O . VAL B 1 156 ? 39.726 47.280 48.077 1.00 25.00 156 VAL B O 1
ATOM 2653 N N . ASP B 1 157 ? 41.337 48.786 48.572 1.00 24.54 157 ASP B N 1
ATOM 2654 C CA . ASP B 1 157 ? 41.312 49.421 47.251 1.00 25.73 157 ASP B CA 1
ATOM 2655 C C . ASP B 1 157 ? 42.726 49.824 46.849 1.00 23.45 157 ASP B C 1
ATOM 2656 O O . ASP B 1 157 ? 43.670 49.767 47.664 1.00 23.99 157 ASP B O 1
ATOM 2661 N N . ILE B 1 158 ? 42.862 50.254 45.601 1.00 24.51 158 ILE B N 1
ATOM 2662 C CA . ILE B 1 158 ? 44.145 50.676 45.052 1.00 25.13 158 ILE B CA 1
ATOM 2663 C C . ILE B 1 158 ? 44.411 52.144 45.364 1.00 29.70 158 ILE B C 1
ATOM 2664 O O . ILE B 1 158 ? 43.511 52.990 45.250 1.00 30.68 158 ILE B O 1
ATOM 2669 N N . PHE B 1 159 ? 45.655 52.442 45.707 1.00 25.86 159 PHE B N 1
ATOM 2670 C CA . PHE B 1 159 ? 46.096 53.806 45.957 1.00 31.22 159 PHE B CA 1
ATOM 2671 C C . PHE B 1 159 ? 47.428 54.010 45.235 1.00 28.79 159 PHE B C 1
ATOM 2672 O O . PHE B 1 159 ? 48.365 53.258 45.436 1.00 27.94 159 PHE B O 1
ATOM 2680 N N . PHE B 1 160 ? 47.507 55.022 44.379 1.00 26.39 160 PHE B N 1
ATOM 2681 C CA . PHE B 1 160 ? 48.761 55.320 43.682 1.00 27.46 160 PHE B CA 1
ATOM 2682 C C . PHE B 1 160 ? 49.672 56.114 44.594 1.00 33.21 160 PHE B C 1
ATOM 2683 O O . PHE B 1 160 ? 49.299 57.205 45.034 1.00 35.45 160 PHE B O 1
ATOM 2691 N N . ASP B 1 161 ? 50.858 55.587 44.886 1.00 26.86 161 ASP B N 1
ATOM 2692 C CA . ASP B 1 161 ? 51.781 56.311 45.769 1.00 27.04 161 ASP B CA 1
ATOM 2693 C C . ASP B 1 161 ? 52.595 57.319 44.962 1.00 31.27 161 ASP B C 1
ATOM 2694 O O . ASP B 1 161 ? 52.301 57.550 43.796 1.00 31.99 161 ASP B O 1
ATOM 2699 N N . LYS B 1 162 ? 53.589 57.949 45.577 1.00 32.68 162 LYS B N 1
ATOM 2700 C CA . LYS B 1 162 ? 54.294 59.029 44.882 1.00 38.67 162 LYS B CA 1
ATOM 2701 C C . LYS B 1 162 ? 55.116 58.536 43.683 1.00 38.70 162 LYS B C 1
ATOM 2702 O O . LYS B 1 162 ? 55.480 59.328 42.817 1.00 36.33 162 LYS B O 1
ATOM 2707 N N . TYR B 1 163 ? 55.412 57.239 43.638 1.00 33.10 163 TYR B N 1
ATOM 2708 C CA . TYR B 1 163 ? 56.075 56.633 42.487 1.00 32.45 163 TYR B CA 1
ATOM 2709 C C . TYR B 1 163 ? 55.081 56.051 41.476 1.00 31.56 163 TYR B C 1
ATOM 2710 O O . TYR B 1 163 ? 55.480 55.407 40.500 1.00 29.72 163 TYR B O 1
ATOM 2719 N N . ARG B 1 164 ? 53.798 56.325 41.704 1.00 28.49 164 ARG B N 1
ATOM 2720 C CA . ARG B 1 164 ? 52.696 55.758 40.929 1.00 27.37 164 ARG B CA 1
ATOM 2721 C C . ARG B 1 164 ? 52.658 54.223 40.980 1.00 29.34 164 ARG B C 1
ATOM 2722 O O . ARG B 1 164 ? 52.056 53.571 40.115 1.00 26.22 164 ARG B O 1
ATOM 2730 N N . ILE B 1 165 ? 53.240 53.650 42.027 1.00 27.03 165 ILE B N 1
ATOM 2731 C CA . ILE B 1 165 ? 53.019 52.245 42.340 1.00 25.52 165 ILE B CA 1
ATOM 2732 C C . ILE B 1 165 ? 51.594 52.067 42.921 1.00 22.61 165 ILE B C 1
ATOM 2733 O O . ILE B 1 165 ? 51.146 52.839 43.768 1.00 26.68 165 ILE B O 1
ATOM 2738 N N . ARG B 1 166 ? 50.881 51.062 42.428 1.00 23.42 166 ARG B N 1
ATOM 2739 C CA . ARG B 1 166 ? 49.485 50.842 42.796 1.00 22.91 166 ARG B CA 1
ATOM 2740 C C . ARG B 1 166 ? 49.415 50.013 44.084 1.00 26.72 166 ARG B C 1
ATOM 2741 O O . ARG B 1 166 ? 49.379 48.788 44.036 1.00 24.07 166 ARG B O 1
ATOM 2749 N N . ARG B 1 167 ? 49.417 50.688 45.229 1.00 24.68 167 ARG B N 1
ATOM 2750 C CA . ARG B 1 167 ? 49.415 50.012 46.516 1.00 21.88 167 ARG B CA 1
ATOM 2751 C C . ARG B 1 167 ? 48.004 49.560 46.832 1.00 25.10 167 ARG B C 1
ATOM 2752 O O . ARG B 1 167 ? 47.036 50.140 46.361 1.00 29.77 167 ARG B O 1
ATOM 2760 N N . LEU B 1 168 ? 47.885 48.512 47.622 1.00 24.23 168 LEU B N 1
ATOM 2761 C CA . LEU B 1 168 ? 46.591 48.148 48.176 1.00 25.18 168 LEU B CA 1
ATOM 2762 C C . LEU B 1 168 ? 46.530 48.678 49.597 1.00 26.06 168 LEU B C 1
ATOM 2763 O O . LEU B 1 168 ? 47.450 48.447 50.392 1.00 24.90 168 LEU B O 1
ATOM 2768 N N . ILE B 1 169 ? 45.458 49.394 49.913 1.00 23.75 169 ILE B N 1
ATOM 2769 C CA . ILE B 1 169 ? 45.285 50.003 51.230 1.00 26.55 169 ILE B CA 1
ATOM 2770 C C . ILE B 1 169 ? 43.867 49.806 51.739 1.00 26.44 169 ILE B C 1
ATOM 2771 O O . ILE B 1 169 ? 42.976 49.452 50.977 1.00 24.99 169 ILE B O 1
ATOM 2776 N N . LEU B 1 170 ? 43.655 50.062 53.033 1.00 26.62 170 LEU B N 1
ATOM 2777 C CA . LEU B 1 170 ? 42.318 50.076 53.599 1.00 21.84 170 LEU B CA 1
ATOM 2778 C C . LEU B 1 170 ? 41.743 51.461 53.373 1.00 28.82 170 LEU B C 1
ATOM 2779 O O . LEU B 1 170 ? 42.382 52.471 53.658 1.00 30.07 170 LEU B O 1
ATOM 2784 N N . THR B 1 171 ? 40.525 51.504 52.868 1.00 27.47 171 THR B N 1
ATOM 2785 C CA . THR B 1 171 ? 39.901 52.760 52.555 1.00 28.72 171 THR B CA 1
ATOM 2786 C C . THR B 1 171 ? 38.421 52.479 52.352 1.00 29.85 171 THR B C 1
ATOM 2787 O O . THR B 1 171 ? 37.986 51.321 52.436 1.00 29.11 171 THR B O 1
ATOM 2791 N N . ASN B 1 172 ? 37.630 53.528 52.149 1.00 30.39 172 ASN B N 1
ATOM 2792 C CA . ASN B 1 172 ? 36.182 53.379 52.086 1.00 31.36 172 ASN B CA 1
ATOM 2793 C C . ASN B 1 172 ? 35.706 52.550 50.883 1.00 32.17 172 ASN B C 1
ATOM 2794 O O . ASN B 1 172 ? 34.870 51.661 51.022 1.00 33.04 172 ASN B O 1
ATOM 2799 N N . ASP B 1 173 ? 36.245 52.859 49.710 1.00 33.52 173 ASP B N 1
ATOM 2800 C CA . ASP B 1 173 ? 35.870 52.185 48.457 1.00 32.87 173 ASP B CA 1
ATOM 2801 C C . ASP B 1 173 ? 36.596 50.844 48.277 1.00 29.26 173 ASP B C 1
ATOM 2802 O O . ASP B 1 173 ? 37.598 50.588 48.945 1.00 26.73 173 ASP B O 1
ATOM 2807 N N . ALA B 1 174 ? 36.087 49.988 47.391 1.00 28.58 174 ALA B N 1
ATOM 2808 C CA . ALA B 1 174 ? 36.692 48.667 47.166 1.00 29.97 174 ALA B CA 1
ATOM 2809 C C . ALA B 1 174 ? 37.101 48.452 45.714 1.00 27.96 174 ALA B C 1
ATOM 2810 O O . ALA B 1 174 ? 36.385 48.839 44.779 1.00 28.39 174 ALA B O 1
ATOM 2812 N N . LYS B 1 175 ? 38.244 47.807 45.536 1.00 24.12 175 LYS B N 1
ATOM 2813 C CA . LYS B 1 175 ? 38.659 47.332 44.226 1.00 21.80 175 LYS B CA 1
ATOM 2814 C C . LYS B 1 175 ? 37.992 45.976 43.927 1.00 23.31 175 LYS B C 1
ATOM 2815 O O . LYS B 1 175 ? 38.024 45.066 44.772 1.00 25.14 175 LYS B O 1
ATOM 2821 N N . GLU B 1 176 ? 37.404 45.825 42.736 1.00 21.41 176 GLU B N 1
ATOM 2822 C CA . GLU B 1 176 ? 36.763 44.561 42.363 1.00 23.31 176 GLU B CA 1
ATOM 2823 C C . GLU B 1 176 ? 37.735 43.654 41.615 1.00 20.55 176 GLU B C 1
ATOM 2824 O O . GLU B 1 176 ? 38.402 44.089 40.685 1.00 22.12 176 GLU B O 1
ATOM 2830 N N . PHE B 1 177 ? 37.763 42.391 42.029 1.00 21.72 177 PHE B N 1
ATOM 2831 C CA . PHE B 1 177 ? 38.648 41.383 41.452 1.00 21.13 177 PHE B CA 1
ATOM 2832 C C . PHE B 1 177 ? 37.878 40.130 41.070 1.00 19.50 177 PHE B C 1
ATOM 2833 O O . PHE B 1 177 ? 36.829 39.838 41.654 1.00 23.80 177 PHE B O 1
ATOM 2841 N N . VAL B 1 178 ? 38.463 39.356 40.155 1.00 20.91 178 VAL B N 1
ATOM 2842 C CA . VAL B 1 178 ? 38.001 38.000 39.853 1.00 22.96 178 VAL B CA 1
ATOM 2843 C C . VAL B 1 178 ? 39.119 37.034 40.177 1.00 24.63 178 VAL B C 1
ATOM 2844 O O . VAL B 1 178 ? 40.284 37.439 40.259 1.00 23.54 178 VAL B O 1
ATOM 2848 N N . PHE B 1 179 ? 38.779 35.767 40.380 1.00 20.92 179 PHE B N 1
ATOM 2849 C CA . PHE B 1 179 ? 39.791 34.768 40.707 1.00 20.30 179 PHE B CA 1
ATOM 2850 C C . PHE B 1 179 ? 39.973 33.823 39.544 1.00 22.14 179 PHE B C 1
ATOM 2851 O O . PHE B 1 179 ? 39.004 33.230 39.063 1.00 22.05 179 PHE B O 1
ATOM 2859 N N . ILE B 1 180 ? 41.213 33.698 39.070 1.00 21.52 180 ILE B N 1
ATOM 2860 C CA . ILE B 1 180 ? 41.478 32.887 37.890 1.00 21.00 180 ILE B CA 1
ATOM 2861 C C . ILE B 1 180 ? 42.415 31.775 38.295 1.00 27.11 180 ILE B C 1
ATOM 2862 O O . ILE B 1 180 ? 43.555 32.021 38.672 1.00 24.17 180 ILE B O 1
ATOM 2867 N N . LYS B 1 181 ? 41.936 30.541 38.235 1.00 24.95 181 LYS B N 1
ATOM 2868 C CA . LYS B 1 181 ? 42.786 29.426 38.626 1.00 29.24 181 LYS B CA 1
ATOM 2869 C C . LYS B 1 181 ? 44.043 29.443 37.749 1.00 28.60 181 LYS B C 1
ATOM 2870 O O . LYS B 1 181 ? 43.982 29.575 36.525 1.00 27.85 181 LYS B O 1
ATOM 2876 N N . THR B 1 182 ? 45.196 29.317 38.385 1.00 27.82 182 THR B N 1
ATOM 2877 C CA . THR B 1 182 ? 46.474 29.424 37.702 1.00 30.43 182 THR B CA 1
ATOM 2878 C C . THR B 1 182 ? 46.675 28.246 36.750 1.00 43.42 182 THR B C 1
ATOM 2879 O O . THR B 1 182 ? 47.198 28.407 35.654 1.00 41.02 182 THR B O 1
ATOM 2883 N N . ASN B 1 183 ? 46.252 27.061 37.169 1.00 43.02 183 ASN B N 1
ATOM 2884 C CA . ASN B 1 183 ? 46.396 25.877 36.327 1.00 51.07 183 ASN B CA 1
ATOM 2885 C C . ASN B 1 183 ? 45.053 25.190 36.122 1.00 50.27 183 ASN B C 1
ATOM 2886 O O . ASN B 1 183 ? 44.727 24.240 36.826 1.00 60.19 183 ASN B O 1
#

CATH classification: 2.80.10.50

Foldseek 3Di:
DFAFQAFPVRHFDFAPAWKQKWFPDADPLTFTKEWAAPQPPDGDDIAIFGDNPYSYFIKGKAAQDDDPVRGAGAPHWIWMFTPDDDDDPAGRTWFWDDHPPDPAIFTGTRADHYDDALRNLRRIWGWHDDDDPSKIWIWRDDPDDHDPPHDTATWDWDQGPNGTTTIHGDHDTGIIGIGRPVD/DFAFQAFPVRHFDFAPAWWQWWFPDADPLTFTKEWAAPQPPDGDDIFIFGDNPYSYFIKGKAAQDDDPVRGAGAPAWIWMFGPDDDPDPAGRTWFWDDHPQDPAIFTGGRADHYDDDARNLRRIWGWHDDDDPSKIWIWRDHPDDYDCPHPTATWAWDQGPNGTTTIHGDHDTGIIGIGGPD

Radius of gyration: 24.31 Å; Cα contacts (8 Å, |Δi|>4): 994; chains: 2; bounding box: 69×43×68 Å

B-factor: mean 30.97, std 10.23, range [17.06, 85.46]